Protein AF-A0AA88JAJ1-F1 (afdb_monomer_lite)

InterPro domains:
  IPR001223 Glycoside hydrolase family 18, catalytic domain [PF00704] (46-190)
  IPR001223 Glycoside hydrolase family 18, catalytic domain [PS51910] (1-205)
  IPR011583 Chitinase II/V-like, catalytic domain [SM00636] (1-190)
  IPR017853 Glycoside hydrolase superfamily [SSF51445] (1-191)
  IPR029070 Chitinase insertion domain superfamily [G3DSA:3.10.50.10] (93-161)
  IPR029070 Chitinase insertion domain superfamily [SSF54556] (94-161)
  IPR050314 Glycosyl hydrolase family 18 [PTHR11177] (58-202)

Radius of gyration: 19.27 Å; chains: 1; bounding box: 53×41×44 Å

Secondary structure (DSSP, 8-state):
-TTSHHHHHHHHHHHHHHHHHTT-S------S--S-HHHHHHHHHHHHHHHHHS---SS-S--SSSS-SHHHHHHHHHHTT--GGG-EEEEESEEEEEEBSSTT--STT--B-SS-TTS-SSPEEHHHHHHHHHHHT-EEEEETTTTEEEEEETTTEEEEE--HHHHHHHHHHHHHTT-SEEEEE-GGGSSTTHHHHHHHHHHH-

Foldseek 3Di:
DPPDPVVVVVVVVVVVVVCVVVVNPDDDDDDQDDDDPVVSVVVVVVCVVVVQQWQAWPAFQDDPVDCPHQVSVLVVCVVVPDDQLADAREFEQWKAKFFAPFLVQQDRRGGTDGHDPVDPPDIQQNQRVVVCCVVFVWDKDADPNRLWIKTDGPSTMIMTGHDLRSLLVSLLVSVVSNHNYYDYHPPVSDNVCRSVVSSVVSNVD

pLDDT: mean 87.18, std 13.58, range [46.5, 98.69]

Structure (mmCIF, N/CA/C/O backbone):
data_AF-A0AA88JAJ1-F1
#
_entry.id   AF-A0AA88JAJ1-F1
#
loop_
_atom_site.group_PDB
_atom_site.id
_atom_site.type_symbol
_atom_site.label_atom_id
_atom_site.label_alt_id
_atom_site.label_comp_id
_atom_site.label_asym_id
_atom_site.label_entity_id
_atom_site.label_seq_id
_atom_site.pdbx_PDB_ins_code
_atom_site.Cartn_x
_atom_site.Cartn_y
_atom_site.Cartn_z
_atom_site.occupancy
_atom_site.B_iso_or_equiv
_atom_site.auth_seq_id
_atom_site.auth_comp_id
_atom_site.auth_asym_id
_atom_site.auth_atom_id
_atom_site.pdbx_PDB_model_num
ATOM 1 N N . MET A 1 1 ? -16.984 -1.369 -22.909 1.00 68.44 1 MET A N 1
ATOM 2 C CA . MET A 1 1 ? -17.614 -2.326 -21.971 1.00 68.44 1 MET A CA 1
ATOM 3 C C . MET A 1 1 ? -18.646 -1.634 -21.080 1.00 68.44 1 MET A C 1
ATOM 5 O O . MET A 1 1 ? -19.808 -1.984 -21.169 1.00 68.44 1 MET A O 1
ATOM 9 N N . ALA A 1 2 ? -18.290 -0.629 -20.269 1.00 72.25 2 ALA A N 1
ATOM 10 C CA . ALA A 1 2 ? -19.247 -0.036 -19.319 1.00 72.25 2 ALA A CA 1
ATOM 11 C C . ALA A 1 2 ? -20.350 0.859 -19.941 1.00 72.25 2 ALA A C 1
ATOM 13 O O . ALA A 1 2 ? -21.419 1.007 -19.351 1.00 72.25 2 ALA A O 1
ATOM 14 N N . SER A 1 3 ? -20.132 1.447 -21.123 1.00 75.06 3 SER A N 1
ATOM 15 C CA . SER A 1 3 ? -21.034 2.442 -21.736 1.00 75.06 3 SER A CA 1
ATOM 16 C C . SER A 1 3 ? -22.315 1.875 -22.361 1.00 75.06 3 SER A C 1
ATOM 18 O O . SER A 1 3 ? -23.270 2.622 -22.548 1.00 75.06 3 SER A O 1
ATOM 20 N N . ASP A 1 4 ? -22.381 0.572 -22.643 1.00 71.62 4 ASP A N 1
ATOM 21 C CA . ASP A 1 4 ? -23.479 -0.043 -23.395 1.00 71.62 4 ASP A CA 1
ATOM 22 C C . ASP A 1 4 ? -24.152 -1.187 -22.593 1.00 71.62 4 ASP A C 1
ATOM 24 O O . ASP A 1 4 ? -23.454 -2.049 -22.051 1.00 71.62 4 ASP A O 1
ATOM 28 N N . PRO A 1 5 ? -25.497 -1.222 -22.471 1.00 68.25 5 PRO A N 1
ATOM 29 C CA . PRO A 1 5 ? -26.199 -2.248 -21.695 1.00 68.25 5 PRO A CA 1
ATOM 30 C C . PRO A 1 5 ? -25.932 -3.689 -22.144 1.00 68.25 5 PRO A C 1
ATOM 32 O O . PRO A 1 5 ? -25.867 -4.579 -21.292 1.00 68.25 5 PRO A O 1
ATOM 35 N N . ILE A 1 6 ? -25.766 -3.926 -23.451 1.00 86.44 6 ILE A N 1
ATOM 36 C CA . ILE A 1 6 ? -25.544 -5.271 -24.002 1.00 86.44 6 ILE A CA 1
ATOM 37 C C . ILE A 1 6 ? -24.170 -5.789 -23.562 1.00 86.44 6 ILE A C 1
ATOM 39 O O . ILE A 1 6 ? -24.054 -6.889 -23.019 1.00 86.44 6 ILE A O 1
ATOM 43 N N . SER A 1 7 ? -23.132 -4.971 -23.717 1.00 71.62 7 SER A N 1
ATOM 44 C CA . SER A 1 7 ? -21.767 -5.306 -23.307 1.00 71.62 7 SER A CA 1
ATOM 45 C C . SER A 1 7 ? -21.594 -5.387 -21.787 1.00 71.62 7 SER A C 1
ATOM 47 O O . SER A 1 7 ? -20.854 -6.254 -21.319 1.00 71.62 7 SER A O 1
ATOM 49 N N . ARG A 1 8 ? -22.327 -4.587 -20.995 1.00 80.06 8 ARG A N 1
ATOM 50 C CA . ARG A 1 8 ? -22.391 -4.768 -19.532 1.00 80.06 8 ARG A CA 1
ATOM 51 C C . ARG A 1 8 ? -22.989 -6.117 -19.150 1.00 80.06 8 ARG A C 1
ATOM 53 O O . ARG A 1 8 ? -22.414 -6.812 -18.316 1.00 80.06 8 ARG A O 1
ATOM 60 N N . LYS A 1 9 ? -24.113 -6.510 -19.765 1.00 69.00 9 LYS A N 1
ATOM 61 C CA . LYS A 1 9 ? -24.730 -7.821 -19.516 1.00 69.00 9 LYS A CA 1
ATOM 62 C C . LYS A 1 9 ? -23.764 -8.958 -19.854 1.00 69.00 9 LYS A C 1
ATOM 64 O O . LYS A 1 9 ? -23.578 -9.845 -19.029 1.00 69.00 9 LYS A O 1
ATOM 69 N N . ALA A 1 10 ? -23.102 -8.894 -21.009 1.00 83.75 10 ALA A N 1
ATOM 70 C CA . ALA A 1 10 ? -22.120 -9.900 -21.408 1.00 83.75 10 ALA A CA 1
ATOM 71 C C . ALA A 1 10 ? -20.949 -10.012 -20.411 1.00 83.75 10 ALA A C 1
ATOM 73 O O . ALA A 1 10 ? -20.545 -11.119 -20.052 1.00 83.75 10 ALA A O 1
ATOM 74 N N . PHE A 1 11 ? -20.424 -8.885 -19.918 1.00 77.62 11 PHE A N 1
ATOM 75 C CA . PHE A 1 11 ? -19.368 -8.871 -18.900 1.00 77.62 11 PHE A CA 1
ATOM 76 C C . PHE A 1 11 ? -19.833 -9.462 -17.557 1.00 77.62 11 PHE A C 1
ATOM 78 O O . PHE A 1 11 ? -19.129 -10.274 -16.956 1.00 77.62 11 PHE A O 1
ATOM 85 N N . ILE A 1 12 ? -21.035 -9.104 -17.096 1.00 73.44 12 ILE A N 1
ATOM 86 C CA . ILE A 1 12 ? -21.611 -9.638 -15.852 1.00 73.44 12 ILE A CA 1
ATOM 87 C C . ILE A 1 12 ? -21.812 -11.154 -15.965 1.00 73.44 12 ILE A C 1
ATOM 89 O O . ILE A 1 12 ? -21.346 -11.901 -15.107 1.00 73.44 12 ILE A O 1
ATOM 93 N N . ASP A 1 13 ? -22.448 -11.620 -17.041 1.00 81.94 13 ASP A N 1
ATOM 94 C CA . ASP A 1 13 ? -22.729 -13.044 -17.234 1.00 81.94 13 ASP A CA 1
ATOM 95 C C . ASP A 1 13 ? -21.426 -13.864 -17.335 1.00 81.94 13 ASP A C 1
ATOM 97 O O . ASP A 1 13 ? -21.293 -14.909 -16.692 1.00 81.94 13 ASP A O 1
ATOM 101 N N . SER A 1 14 ? -20.433 -13.376 -18.091 1.00 89.44 14 SER A N 1
ATOM 102 C CA . SER A 1 14 ? -19.142 -14.064 -18.260 1.00 89.44 14 SER A CA 1
ATOM 103 C C . SER A 1 14 ? -18.285 -14.075 -16.991 1.00 89.44 14 SER A C 1
ATOM 105 O O . SER A 1 14 ? -17.710 -15.112 -16.665 1.00 89.44 14 SER A O 1
ATOM 107 N N . SER A 1 15 ? -18.226 -12.973 -16.237 1.00 74.94 15 SER A N 1
ATOM 108 C CA . SER A 1 15 ? -17.462 -12.915 -14.981 1.00 74.94 15 SER A CA 1
ATOM 109 C C . SER A 1 15 ? -18.031 -13.854 -13.913 1.00 74.94 15 SER A C 1
ATOM 111 O O . SER A 1 15 ? -17.269 -14.565 -13.259 1.00 74.94 15 SER A O 1
ATOM 113 N N . ILE A 1 16 ? -19.361 -13.950 -13.788 1.00 79.75 16 ILE A N 1
ATOM 114 C CA . ILE A 1 16 ? -20.021 -14.920 -12.896 1.00 79.75 16 ILE A CA 1
ATOM 115 C C . ILE A 1 16 ? -19.713 -16.357 -13.329 1.00 79.75 16 ILE A C 1
ATOM 117 O O . ILE A 1 16 ? -19.433 -17.207 -12.480 1.00 79.75 16 ILE A O 1
ATOM 121 N N . ALA A 1 17 ? -19.769 -16.641 -14.634 1.00 89.81 17 ALA A N 1
ATOM 122 C CA . ALA A 1 17 ? -19.465 -17.968 -15.159 1.00 89.81 17 ALA A CA 1
ATOM 123 C C . ALA A 1 17 ? -18.021 -18.386 -14.839 1.00 89.81 17 ALA A C 1
ATOM 125 O O . ALA A 1 17 ? -17.816 -19.488 -14.333 1.00 89.81 17 ALA A O 1
ATOM 126 N N . ILE A 1 18 ? -17.049 -17.490 -15.047 1.00 93.56 18 ILE A N 1
ATOM 127 C CA . ILE A 1 18 ? -15.634 -17.718 -14.715 1.00 93.56 18 ILE A CA 1
ATOM 128 C C . ILE A 1 18 ? -15.446 -17.908 -13.205 1.00 93.56 18 ILE A C 1
ATOM 130 O O . ILE A 1 18 ? -14.788 -18.857 -12.781 1.00 93.56 18 ILE A O 1
ATOM 134 N N . ALA A 1 19 ? -16.044 -17.049 -12.372 1.00 84.38 19 ALA A N 1
ATOM 135 C CA . ALA A 1 19 ? -15.937 -17.191 -10.921 1.00 84.38 19 ALA A CA 1
ATOM 136 C C . ALA A 1 19 ? -16.422 -18.574 -10.463 1.00 84.38 19 ALA A C 1
ATOM 138 O O . ALA A 1 19 ? -15.732 -19.258 -9.712 1.00 84.38 19 ALA A O 1
ATOM 139 N N . ARG A 1 20 ? -17.565 -19.034 -10.987 1.00 85.56 20 ARG A N 1
ATOM 140 C CA . ARG A 1 20 ? -18.117 -20.359 -10.672 1.00 85.56 20 ARG A CA 1
ATOM 141 C C . ARG A 1 20 ? -17.267 -21.502 -11.222 1.00 85.56 20 ARG A C 1
ATOM 143 O O . ARG A 1 20 ? -17.057 -22.469 -10.502 1.00 85.56 20 ARG A O 1
ATOM 150 N N . SER A 1 21 ? -16.759 -21.405 -12.454 1.00 97.81 21 SER A N 1
ATOM 151 C CA . SER A 1 21 ? -15.961 -22.483 -13.0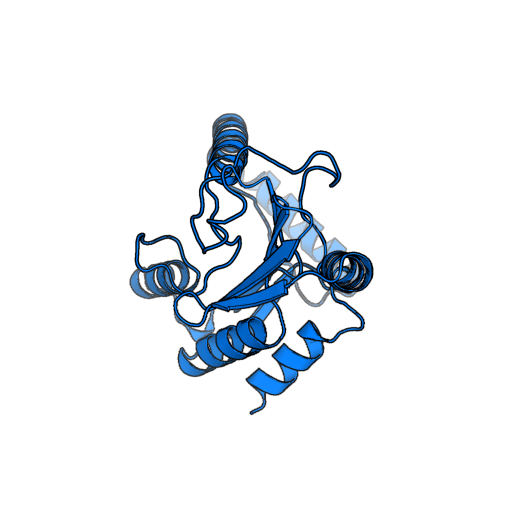60 1.00 97.81 21 SER A CA 1
ATOM 152 C C . SER A 1 21 ? -14.648 -22.737 -12.322 1.00 97.81 21 SER A C 1
ATOM 154 O O . SER A 1 21 ? -14.152 -23.860 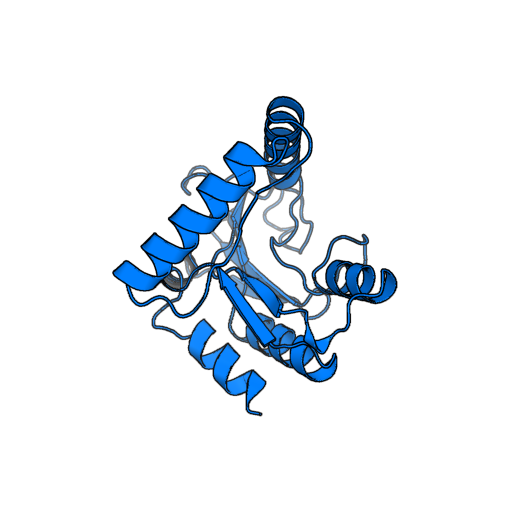-12.326 1.00 97.81 21 SER A O 1
ATOM 156 N N . TYR A 1 22 ? -14.098 -21.705 -11.679 1.00 96.81 22 TYR A N 1
ATOM 157 C CA . TYR A 1 22 ? -12.867 -21.788 -10.893 1.00 96.81 22 TYR A CA 1
ATOM 158 C C . TYR A 1 22 ? -13.102 -21.758 -9.372 1.00 96.81 22 TYR A C 1
ATOM 160 O O . TYR A 1 22 ? -12.144 -21.628 -8.614 1.00 96.81 22 TYR A O 1
ATOM 168 N N . ASN A 1 23 ? -14.350 -21.917 -8.911 1.00 95.62 23 ASN A N 1
ATOM 169 C CA . ASN A 1 23 ? -14.732 -21.929 -7.491 1.00 95.62 23 ASN A CA 1
ATOM 170 C C . ASN A 1 23 ? -14.307 -20.676 -6.694 1.00 95.62 23 ASN A C 1
ATOM 172 O O . ASN A 1 23 ? -14.024 -20.751 -5.496 1.00 95.62 23 ASN A O 1
ATOM 176 N N . PHE A 1 24 ? -14.278 -19.508 -7.333 1.00 89.88 24 PHE A N 1
ATOM 177 C CA . PHE A 1 24 ? -14.147 -18.238 -6.627 1.00 89.88 24 PHE A CA 1
ATOM 178 C C . PHE A 1 24 ? -15.461 -17.869 -5.930 1.00 89.88 24 PHE A C 1
ATOM 180 O O . PHE A 1 24 ? -16.548 -17.975 -6.498 1.00 89.88 24 PHE A O 1
ATOM 187 N N . HIS A 1 25 ? -15.354 -17.383 -4.692 1.00 89.94 25 HIS A N 1
ATOM 188 C CA . HIS A 1 25 ? -16.503 -16.982 -3.868 1.00 89.94 25 HIS A CA 1
ATOM 189 C C . HIS A 1 25 ? -16.994 -15.554 -4.143 1.00 89.94 25 HIS A C 1
ATOM 191 O O . HIS A 1 25 ? -18.034 -15.148 -3.630 1.00 89.94 25 HIS A O 1
ATOM 197 N N . GLY A 1 26 ? -16.243 -14.779 -4.921 1.00 82.88 26 GLY A N 1
ATOM 198 C CA . GLY A 1 26 ? -16.542 -13.388 -5.218 1.00 82.88 26 GLY A CA 1
ATOM 199 C C . GLY A 1 26 ? -15.747 -12.895 -6.417 1.00 82.88 26 GLY A C 1
ATOM 200 O O . GLY A 1 26 ? -14.873 -13.593 -6.931 1.00 82.88 26 GLY A O 1
ATOM 201 N N . LEU A 1 27 ? -16.081 -11.687 -6.849 1.00 74.50 27 LEU A N 1
ATOM 202 C CA . LEU A 1 27 ? -15.405 -10.954 -7.908 1.00 74.50 27 LEU A CA 1
ATOM 203 C C . LEU A 1 27 ? -14.918 -9.637 -7.313 1.00 74.50 27 LEU A C 1
ATOM 205 O O . LEU A 1 27 ? -15.662 -8.986 -6.578 1.00 74.50 27 LEU A O 1
ATOM 209 N N . ASP A 1 28 ? -13.690 -9.267 -7.643 1.00 85.38 28 ASP A N 1
ATOM 210 C CA . ASP A 1 28 ? -13.109 -7.964 -7.341 1.00 85.38 28 ASP A CA 1
ATOM 211 C C . ASP A 1 28 ? -12.857 -7.244 -8.668 1.00 85.38 28 ASP A C 1
ATOM 213 O O . ASP A 1 28 ? -12.413 -7.870 -9.634 1.00 85.38 28 ASP A O 1
ATOM 217 N N . LEU A 1 29 ? -13.220 -5.965 -8.748 1.00 77.12 29 LEU A N 1
ATOM 218 C CA . LEU A 1 29 ? -13.081 -5.170 -9.966 1.00 77.12 29 LEU A CA 1
ATOM 219 C C . LEU A 1 29 ? -12.025 -4.096 -9.738 1.00 77.12 29 LEU A C 1
ATOM 221 O O . LEU A 1 29 ? -12.315 -3.060 -9.143 1.00 77.12 29 LEU A O 1
ATOM 225 N N . ASP A 1 30 ? -10.840 -4.338 -10.281 1.00 81.88 30 ASP A N 1
ATOM 226 C CA . ASP A 1 30 ? -9.728 -3.398 -10.257 1.00 81.88 30 ASP A CA 1
ATOM 227 C C . ASP A 1 30 ? -9.631 -2.657 -11.601 1.00 81.88 30 ASP A C 1
ATOM 229 O O . ASP A 1 30 ? -9.153 -3.192 -12.604 1.00 81.88 30 ASP A O 1
ATOM 233 N N . TRP A 1 31 ? -10.192 -1.447 -11.657 1.00 75.56 31 TRP A N 1
ATOM 234 C CA . TRP A 1 31 ? -10.113 -0.561 -12.820 1.00 75.56 31 TRP A CA 1
ATOM 235 C C . TRP A 1 31 ? -9.244 0.645 -12.458 1.00 75.56 31 TRP A C 1
ATOM 237 O O . TRP A 1 31 ? -9.710 1.553 -11.771 1.00 75.56 31 TRP A O 1
ATOM 247 N N . GLU A 1 32 ? -8.013 0.673 -12.979 1.00 76.12 32 GLU A N 1
ATOM 248 C CA . GLU A 1 32 ? -6.992 1.696 -12.699 1.00 76.12 32 GLU A CA 1
ATOM 249 C C . GLU A 1 32 ? -6.718 2.619 -13.913 1.00 76.12 32 GLU A C 1
ATOM 251 O O . GLU A 1 32 ? -5.932 2.301 -14.798 1.00 76.12 32 GLU A O 1
ATOM 256 N N . PHE A 1 33 ? -7.340 3.787 -14.064 1.00 68.44 33 PHE A N 1
ATOM 257 C CA . PHE A 1 33 ? -8.592 4.232 -13.458 1.00 68.44 33 PHE A CA 1
ATOM 258 C C . PHE A 1 33 ? -9.607 4.591 -14.586 1.00 68.44 33 PHE A C 1
ATOM 260 O O . PHE A 1 33 ? -9.268 4.568 -15.774 1.00 68.44 33 PHE A O 1
ATOM 267 N N . PRO A 1 34 ? -10.884 4.888 -14.291 1.00 60.94 34 PRO A N 1
ATOM 268 C CA . PRO A 1 34 ? -11.864 5.353 -15.289 1.00 60.94 34 PRO A CA 1
ATOM 269 C C . PRO A 1 34 ? -11.795 6.872 -15.564 1.00 60.94 34 PRO A C 1
ATOM 271 O O . PRO A 1 34 ? -12.005 7.640 -14.629 1.00 60.94 34 PRO A O 1
ATOM 274 N N . SER A 1 35 ? -11.591 7.335 -16.815 1.00 66.81 35 SER A N 1
ATOM 275 C CA . SER A 1 35 ? -12.030 8.688 -17.274 1.00 66.81 35 SER A CA 1
ATOM 276 C C . SER A 1 35 ? -11.924 8.920 -18.797 1.00 66.81 35 SER A C 1
ATOM 278 O O . SER A 1 35 ? -12.873 9.397 -19.407 1.00 66.81 35 SER A O 1
ATOM 280 N N . SER A 1 36 ? -10.830 8.516 -19.437 1.00 71.38 36 SER A N 1
ATOM 281 C CA . SER A 1 36 ? -10.667 8.213 -20.872 1.00 71.38 36 SER A CA 1
ATOM 282 C C . SER A 1 36 ? -9.337 7.454 -20.997 1.00 71.38 36 SER A C 1
ATOM 284 O O . SER A 1 36 ? -8.447 7.670 -20.176 1.00 71.38 36 SER A O 1
ATOM 286 N N . THR A 1 37 ? -9.158 6.539 -21.958 1.00 64.38 37 THR A N 1
ATOM 287 C CA . THR A 1 37 ? -7.914 5.733 -22.043 1.00 64.38 37 THR A CA 1
ATOM 288 C C . THR A 1 37 ? -6.657 6.585 -22.239 1.00 64.38 37 THR A C 1
ATOM 290 O O . THR A 1 37 ? -5.581 6.199 -21.791 1.00 64.38 37 THR A O 1
ATOM 293 N N . THR A 1 38 ? -6.790 7.749 -22.877 1.00 66.94 38 THR A N 1
ATOM 294 C CA . THR A 1 38 ? -5.678 8.667 -23.155 1.00 66.94 38 THR A CA 1
ATOM 295 C C . THR A 1 38 ? -5.341 9.537 -21.948 1.00 66.94 38 THR A C 1
ATOM 297 O O . THR A 1 38 ? -4.171 9.642 -21.588 1.00 66.94 38 THR A O 1
ATOM 300 N N . ASP A 1 39 ? -6.343 10.106 -21.276 1.00 61.44 39 ASP A N 1
ATOM 301 C CA . ASP A 1 39 ? -6.104 10.933 -20.086 1.00 61.44 39 ASP A CA 1
ATOM 302 C C . ASP A 1 39 ? -5.597 10.088 -18.915 1.00 61.44 39 ASP A C 1
ATOM 304 O O . ASP A 1 39 ? -4.770 10.549 -18.135 1.00 61.44 39 ASP A O 1
ATOM 308 N N . MET A 1 40 ? -6.017 8.822 -18.835 1.00 62.88 40 MET A N 1
ATOM 309 C CA . MET A 1 40 ? -5.529 7.862 -17.843 1.00 62.88 40 MET A CA 1
ATOM 310 C C . MET A 1 40 ? -4.080 7.449 -18.061 1.00 62.88 40 MET A C 1
ATOM 312 O O . MET A 1 40 ? -3.313 7.413 -17.101 1.00 62.88 40 MET A O 1
ATOM 316 N N . ALA A 1 41 ? -3.680 7.177 -19.305 1.00 59.75 41 ALA A N 1
ATOM 317 C CA . ALA A 1 41 ? -2.285 6.878 -19.611 1.00 59.75 41 ALA A CA 1
ATOM 318 C C . ALA A 1 41 ? -1.391 8.090 -19.306 1.00 59.75 41 ALA A C 1
ATOM 320 O O . ALA A 1 41 ? -0.387 7.954 -18.612 1.00 59.75 41 ALA A O 1
ATOM 321 N N . ASN A 1 42 ? -1.796 9.292 -19.734 1.00 54.94 42 ASN A N 1
ATOM 322 C CA . ASN A 1 42 ? -1.038 10.522 -19.494 1.00 54.94 42 ASN A CA 1
ATOM 323 C C . ASN A 1 42 ? -0.966 10.892 -18.004 1.00 54.94 42 ASN A C 1
ATOM 325 O O . ASN A 1 42 ? 0.087 11.315 -17.533 1.00 54.94 42 ASN A O 1
ATOM 329 N N . LEU A 1 43 ? -2.047 10.689 -17.243 1.00 52.09 43 LEU A N 1
ATOM 330 C CA . LEU A 1 43 ? -2.052 10.888 -15.794 1.00 52.09 43 LEU A CA 1
ATOM 331 C C . LEU A 1 43 ? -1.192 9.839 -15.072 1.00 52.09 43 LEU A C 1
ATOM 333 O O . LEU A 1 43 ? -0.481 10.180 -14.132 1.00 52.09 43 LEU A O 1
ATOM 337 N N . GLY A 1 44 ? -1.204 8.583 -15.528 1.00 51.50 44 GLY A N 1
ATOM 338 C CA . GLY A 1 44 ? -0.337 7.520 -15.014 1.00 51.50 44 GLY A CA 1
ATOM 339 C C . GLY A 1 44 ? 1.150 7.776 -15.286 1.00 51.50 44 GLY A C 1
ATOM 340 O O . GLY A 1 44 ? 1.977 7.584 -14.392 1.00 51.50 44 GLY A O 1
ATOM 341 N N . HIS A 1 45 ? 1.496 8.275 -16.477 1.00 49.41 45 HIS A N 1
ATOM 342 C CA . HIS A 1 45 ? 2.852 8.725 -16.804 1.00 49.41 45 HIS A CA 1
ATOM 343 C C . HIS A 1 45 ? 3.265 9.908 -15.927 1.00 49.41 45 HIS A C 1
ATOM 345 O O . HIS A 1 45 ? 4.290 9.826 -15.254 1.00 49.41 45 HIS A O 1
ATOM 351 N N . LEU A 1 46 ? 2.412 10.932 -15.822 1.00 46.50 46 LEU A N 1
ATOM 352 C CA . LEU A 1 46 ? 2.643 12.082 -14.953 1.00 46.50 46 LEU A CA 1
ATOM 353 C C . LEU A 1 46 ? 2.849 11.653 -13.498 1.00 46.50 46 LEU A C 1
ATOM 355 O O . LEU A 1 46 ? 3.808 12.082 -12.877 1.00 46.50 46 LEU A O 1
ATOM 359 N N . PHE A 1 47 ? 2.006 10.788 -12.933 1.00 51.03 47 PHE A N 1
ATOM 360 C CA . PHE A 1 47 ? 2.164 10.330 -11.551 1.00 51.03 47 PHE A CA 1
ATOM 361 C C . PHE A 1 47 ? 3.390 9.449 -11.345 1.00 51.03 47 PHE A C 1
ATOM 363 O O . PHE A 1 47 ? 4.000 9.527 -10.284 1.00 51.03 47 PHE A O 1
ATOM 370 N N . THR A 1 48 ? 3.788 8.652 -12.335 1.00 50.66 48 THR A N 1
ATOM 371 C CA . THR A 1 48 ? 5.023 7.861 -12.265 1.00 50.66 48 THR A CA 1
ATOM 372 C C . THR A 1 48 ? 6.253 8.768 -12.280 1.00 50.66 48 THR A C 1
ATOM 374 O O . THR A 1 48 ? 7.138 8.619 -11.440 1.00 50.66 48 THR A O 1
ATOM 377 N N . GLU A 1 49 ? 6.287 9.747 -13.184 1.00 50.75 49 GLU A N 1
ATOM 378 C CA . GLU A 1 49 ? 7.368 10.733 -13.307 1.00 50.75 49 GLU A CA 1
ATOM 379 C C . GLU A 1 49 ? 7.424 11.660 -12.086 1.00 50.75 49 GLU A C 1
ATOM 381 O O . GLU A 1 49 ? 8.491 11.907 -11.524 1.00 50.75 49 GLU A O 1
ATOM 386 N N . TRP A 1 50 ? 6.265 12.103 -11.601 1.00 47.41 50 TRP A N 1
ATOM 387 C CA . TRP A 1 50 ? 6.143 12.975 -10.438 1.00 47.41 50 TRP A CA 1
ATOM 388 C C . TRP A 1 50 ? 6.457 12.230 -9.133 1.00 47.41 50 TRP A C 1
ATOM 390 O O . TRP A 1 50 ? 7.138 12.775 -8.268 1.00 47.41 50 TRP A O 1
ATOM 400 N N . ARG A 1 51 ? 6.070 10.951 -9.003 1.00 55.22 51 ARG A N 1
ATOM 401 C CA . ARG A 1 51 ? 6.498 10.081 -7.892 1.00 55.22 51 ARG A CA 1
ATOM 402 C C . ARG A 1 51 ? 7.995 9.783 -7.947 1.00 55.22 51 ARG A C 1
ATOM 404 O O . ARG A 1 51 ? 8.620 9.716 -6.896 1.00 55.22 51 ARG A O 1
ATOM 411 N N . ALA A 1 52 ? 8.582 9.614 -9.130 1.00 50.97 52 ALA A N 1
ATOM 412 C CA . ALA A 1 52 ? 10.031 9.471 -9.264 1.00 50.97 52 ALA A CA 1
ATOM 413 C C . ALA A 1 52 ? 10.773 10.759 -8.860 1.00 50.97 52 ALA A C 1
ATOM 415 O O . ALA A 1 52 ? 11.875 10.679 -8.318 1.00 50.97 52 ALA A O 1
ATOM 416 N N . ALA A 1 53 ? 10.155 11.925 -9.077 1.00 53.38 53 ALA A N 1
ATOM 417 C CA . ALA A 1 53 ? 10.693 13.230 -8.698 1.00 53.38 53 ALA A CA 1
ATOM 418 C C . ALA A 1 53 ? 10.513 13.577 -7.205 1.00 53.38 53 ALA A C 1
ATOM 420 O O . ALA A 1 53 ? 11.293 14.364 -6.672 1.00 53.38 53 ALA A O 1
ATOM 421 N N . ILE A 1 54 ? 9.514 13.007 -6.519 1.00 57.66 54 ILE A N 1
ATOM 422 C CA . ILE A 1 54 ? 9.252 13.260 -5.093 1.00 57.66 54 ILE A CA 1
ATOM 423 C C . ILE A 1 54 ? 9.779 12.101 -4.239 1.00 57.66 54 ILE A C 1
ATOM 425 O O . ILE A 1 54 ? 9.298 10.970 -4.326 1.00 57.66 54 ILE A O 1
ATOM 429 N N . VAL A 1 55 ? 10.709 12.405 -3.329 1.00 62.97 55 VAL A N 1
ATOM 430 C CA . VAL A 1 55 ? 11.213 11.469 -2.307 1.00 62.97 55 VAL A CA 1
ATOM 431 C C . VAL A 1 55 ? 10.217 11.367 -1.161 1.00 62.97 55 VAL A C 1
ATOM 433 O O . VAL A 1 55 ? 10.414 11.849 -0.047 1.00 62.97 55 VAL A O 1
ATOM 436 N N . GLU A 1 56 ? 9.093 10.747 -1.470 1.00 69.19 56 GLU A N 1
ATOM 437 C CA . GLU A 1 56 ? 8.049 10.437 -0.516 1.00 69.19 56 GLU A CA 1
ATOM 438 C C . GLU A 1 56 ? 7.952 8.924 -0.355 1.00 69.19 56 GLU A C 1
ATOM 440 O O . GLU A 1 56 ? 7.948 8.193 -1.351 1.00 69.19 56 GLU A O 1
ATOM 445 N N . PRO A 1 57 ? 7.818 8.434 0.885 1.00 74.69 57 PRO A N 1
ATOM 446 C CA . PRO A 1 57 ? 7.501 7.041 1.130 1.00 74.69 57 PRO A CA 1
ATOM 447 C C . PRO A 1 57 ? 6.264 6.628 0.327 1.00 74.69 57 PRO A C 1
ATOM 449 O O . PRO A 1 57 ? 5.338 7.424 0.168 1.00 74.69 57 PRO A O 1
ATOM 452 N N . PRO A 1 58 ? 6.217 5.397 -0.195 1.00 82.31 58 PRO A N 1
ATOM 453 C CA . PRO A 1 58 ? 5.151 5.007 -1.110 1.00 82.31 58 PRO A CA 1
ATOM 454 C C . PRO A 1 58 ? 3.788 4.822 -0.435 1.00 82.31 58 PRO A C 1
ATOM 456 O O . PRO A 1 58 ? 2.774 4.771 -1.125 1.00 82.31 58 PRO A O 1
ATOM 459 N N . SER A 1 59 ? 3.746 4.702 0.895 1.00 92.19 59 SER A N 1
ATOM 460 C CA . SER A 1 59 ? 2.533 4.343 1.638 1.00 92.19 59 SER A CA 1
ATOM 461 C C . SER A 1 59 ? 2.386 5.028 3.012 1.00 92.19 59 SER A C 1
ATOM 463 O O . SER A 1 59 ? 1.951 4.366 3.950 1.00 92.19 59 SER A O 1
ATOM 465 N N . PRO A 1 60 ? 2.723 6.315 3.226 1.00 93.69 60 PRO A N 1
ATOM 466 C CA . PRO A 1 60 ? 2.663 6.922 4.557 1.00 93.69 60 PRO A CA 1
ATOM 467 C C . PRO A 1 60 ? 1.243 6.861 5.139 1.00 93.69 60 PRO A C 1
ATOM 469 O O . PRO A 1 60 ? 0.264 7.140 4.442 1.00 93.69 60 PRO A O 1
ATOM 472 N N . LEU A 1 61 ? 1.108 6.529 6.427 1.00 96.56 61 LEU A N 1
ATOM 473 C CA . LEU A 1 61 ? -0.191 6.615 7.106 1.00 96.56 61 LEU A CA 1
ATOM 474 C C . LEU A 1 61 ? -0.604 8.078 7.285 1.00 96.56 61 LEU A C 1
ATOM 476 O O . LEU A 1 61 ? -1.742 8.443 6.996 1.00 96.56 61 LEU A O 1
ATOM 480 N N . TYR A 1 62 ? 0.343 8.915 7.702 1.00 95.56 62 TYR A N 1
ATOM 481 C CA . TYR A 1 62 ? 0.153 10.348 7.903 1.00 95.56 62 TYR A CA 1
ATOM 482 C C . TYR A 1 62 ? 1.150 11.135 7.066 1.00 95.56 62 TYR A C 1
ATOM 484 O O . TYR A 1 62 ? 2.262 10.674 6.830 1.00 95.56 62 TYR A O 1
ATOM 492 N N . ASN A 1 63 ? 0.773 12.341 6.658 1.00 90.44 63 ASN A N 1
ATOM 493 C CA . ASN A 1 63 ? 1.676 13.275 6.006 1.00 90.44 63 ASN A CA 1
ATOM 494 C C . ASN A 1 63 ? 1.456 14.674 6.613 1.00 90.44 63 ASN A C 1
ATOM 496 O O . ASN A 1 63 ? 0.381 15.239 6.438 1.00 90.44 63 ASN A O 1
ATOM 500 N N . PRO A 1 64 ? 2.414 15.230 7.380 1.00 85.62 64 PRO A N 1
ATOM 501 C CA . PRO A 1 64 ? 2.239 16.536 8.013 1.00 85.62 64 PRO A CA 1
ATOM 502 C C . PRO A 1 64 ? 2.369 17.704 7.026 1.00 85.62 64 PRO A C 1
ATOM 504 O O . PRO A 1 64 ? 1.956 18.814 7.352 1.00 85.62 64 PRO A O 1
ATOM 507 N N . THR A 1 65 ? 2.949 17.482 5.842 1.00 83.62 65 THR A N 1
ATOM 508 C CA . THR A 1 65 ? 3.226 18.538 4.856 1.00 83.62 65 THR A CA 1
ATOM 509 C C . THR A 1 65 ? 2.208 18.578 3.717 1.00 83.62 65 THR A C 1
ATOM 511 O O . THR A 1 65 ? 2.141 19.573 2.998 1.00 83.62 65 THR A O 1
ATOM 514 N N . SER A 1 66 ? 1.382 17.539 3.549 1.00 83.31 66 SER A N 1
ATOM 515 C CA . SER A 1 66 ? 0.345 17.488 2.513 1.00 83.31 66 SER A CA 1
ATOM 516 C C . SER A 1 66 ? -0.854 16.629 2.924 1.00 83.31 66 SER A C 1
ATOM 518 O O . SER A 1 66 ? -0.821 15.910 3.916 1.00 83.31 66 SER A O 1
ATOM 520 N N . LYS A 1 67 ? -1.925 16.650 2.121 1.00 83.31 67 LYS A N 1
ATOM 521 C CA . LYS A 1 67 ? -3.085 15.758 2.295 1.00 83.31 67 LYS A CA 1
ATOM 522 C C . LYS A 1 67 ? -2.924 14.408 1.587 1.00 83.31 67 LYS A C 1
ATOM 524 O O . LYS A 1 67 ? -3.927 13.740 1.355 1.00 83.31 67 LYS A O 1
ATOM 529 N N . ILE A 1 68 ? -1.715 13.998 1.211 1.00 86.94 68 ILE A N 1
ATOM 530 C CA . ILE A 1 68 ? -1.466 12.721 0.527 1.00 86.94 68 ILE A CA 1
ATOM 531 C C . ILE A 1 68 ? -0.965 11.700 1.556 1.00 86.94 68 ILE A C 1
ATOM 533 O O . ILE A 1 68 ? 0.228 11.645 1.861 1.00 86.94 68 ILE A O 1
ATOM 537 N N . SER A 1 69 ? -1.884 10.910 2.118 1.00 94.19 69 SER A N 1
ATOM 538 C CA . SER A 1 69 ? -1.583 9.808 3.037 1.00 94.19 69 SER A CA 1
ATOM 539 C C . SER A 1 69 ? -2.719 8.777 3.085 1.00 94.19 69 SER A C 1
ATOM 541 O O . SER A 1 69 ? -3.812 9.003 2.562 1.00 94.19 69 SER A O 1
ATOM 543 N N . GLY A 1 70 ? -2.472 7.637 3.737 1.00 95.25 70 GLY A N 1
ATOM 544 C CA . GLY A 1 70 ? -3.505 6.630 3.989 1.00 95.25 70 GLY A CA 1
ATOM 545 C C . GLY A 1 70 ? -4.670 7.176 4.824 1.00 95.25 70 GLY A C 1
ATOM 546 O O . GLY A 1 70 ? -5.827 6.976 4.462 1.00 95.25 70 GLY A O 1
ATOM 547 N N . ASP A 1 71 ? -4.378 7.912 5.903 1.00 97.31 71 ASP A N 1
ATOM 548 C CA . ASP A 1 71 ? -5.405 8.522 6.758 1.00 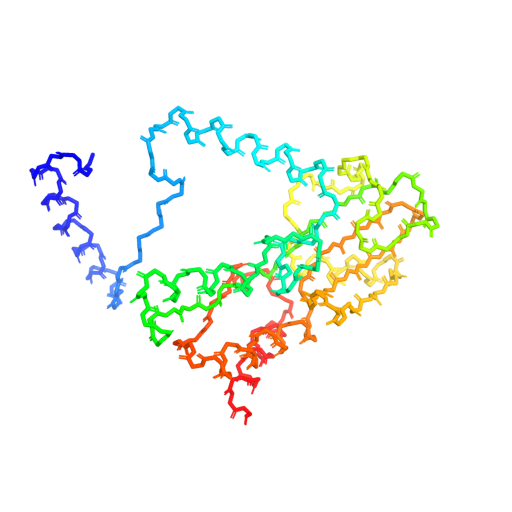97.31 71 ASP A CA 1
ATOM 549 C C . ASP A 1 71 ? -6.261 9.537 5.996 1.00 97.31 71 ASP A C 1
ATOM 551 O O . ASP A 1 71 ? -7.486 9.432 6.019 1.00 97.31 71 ASP A O 1
ATOM 555 N N . SER A 1 72 ? -5.648 10.474 5.269 1.00 96.38 72 SER A N 1
ATOM 556 C CA . SER A 1 72 ? -6.407 11.493 4.541 1.00 96.38 72 SER A CA 1
ATOM 557 C C . SER A 1 72 ? -7.308 10.883 3.463 1.00 96.38 72 SER A C 1
ATOM 559 O O . SER A 1 72 ? -8.451 11.315 3.319 1.00 96.38 72 SER A O 1
ATOM 561 N N . GLY A 1 73 ? -6.838 9.847 2.756 1.00 94.31 73 GLY A N 1
ATOM 562 C CA . GLY A 1 73 ? -7.633 9.111 1.772 1.00 94.31 73 GLY A CA 1
ATOM 563 C C . GLY A 1 73 ? -8.826 8.385 2.399 1.00 94.31 73 GLY A C 1
ATOM 564 O O . GLY A 1 73 ? -9.952 8.509 1.915 1.00 94.31 73 GLY A O 1
ATOM 565 N N . ILE A 1 74 ? -8.612 7.677 3.512 1.00 97.50 74 ILE A N 1
ATOM 566 C CA . ILE A 1 74 ? -9.682 6.983 4.248 1.00 97.50 74 ILE A CA 1
ATOM 567 C C . ILE A 1 74 ? -10.709 7.985 4.781 1.00 97.50 74 ILE A C 1
ATOM 569 O O . ILE A 1 74 ? -11.915 7.794 4.614 1.00 97.50 74 ILE A O 1
ATOM 573 N N . MET A 1 75 ? -10.246 9.078 5.388 1.00 97.00 75 MET A N 1
ATOM 574 C CA . MET A 1 75 ? -11.127 10.106 5.934 1.00 97.00 75 MET A CA 1
ATOM 575 C C . MET A 1 75 ? -11.919 10.825 4.838 1.00 97.00 75 MET A C 1
ATOM 577 O O . MET A 1 75 ? -13.083 11.145 5.066 1.00 97.00 75 MET A O 1
ATOM 581 N N . ALA A 1 76 ? -11.345 11.030 3.648 1.00 93.94 76 ALA A N 1
ATOM 582 C CA . ALA A 1 76 ? -12.062 11.601 2.510 1.00 93.94 76 ALA A CA 1
ATOM 583 C C . ALA A 1 76 ? -13.233 10.710 2.060 1.00 93.94 76 ALA A C 1
ATOM 585 O O . ALA A 1 76 ? -14.338 11.211 1.855 1.00 93.94 76 ALA A O 1
ATOM 586 N N . TRP A 1 77 ? -13.036 9.388 1.983 1.00 91.19 77 TRP A N 1
ATOM 587 C CA . TRP A 1 77 ? -14.119 8.445 1.675 1.00 91.19 77 TRP A CA 1
ATOM 588 C C . TRP A 1 77 ? -15.229 8.460 2.727 1.00 91.19 77 TRP A C 1
ATOM 590 O O . TRP A 1 77 ? -16.411 8.475 2.380 1.00 91.19 77 TRP A O 1
ATOM 600 N N . ILE A 1 78 ? -14.859 8.508 4.008 1.00 97.06 78 ILE A N 1
ATOM 601 C CA . ILE A 1 78 ? -15.828 8.595 5.108 1.00 97.06 78 ILE A CA 1
ATOM 602 C C . ILE A 1 78 ? -16.613 9.912 5.040 1.00 97.06 78 ILE A C 1
ATOM 604 O O . ILE A 1 78 ? -17.835 9.907 5.170 1.00 97.06 78 ILE A O 1
ATOM 608 N N . GLN A 1 79 ? -15.939 11.036 4.781 1.00 95.44 79 GLN A N 1
ATOM 609 C CA . GLN A 1 79 ? -16.579 12.348 4.620 1.00 95.44 79 GLN A CA 1
ATOM 610 C C . GLN A 1 79 ? -17.523 12.400 3.412 1.00 95.44 79 GLN A C 1
ATOM 612 O O . GLN A 1 79 ? -18.534 13.096 3.462 1.00 95.44 79 GLN A O 1
ATOM 617 N N . ALA A 1 80 ? -17.238 11.632 2.358 1.00 90.19 80 ALA A N 1
ATOM 618 C CA . ALA A 1 80 ? -18.125 11.462 1.209 1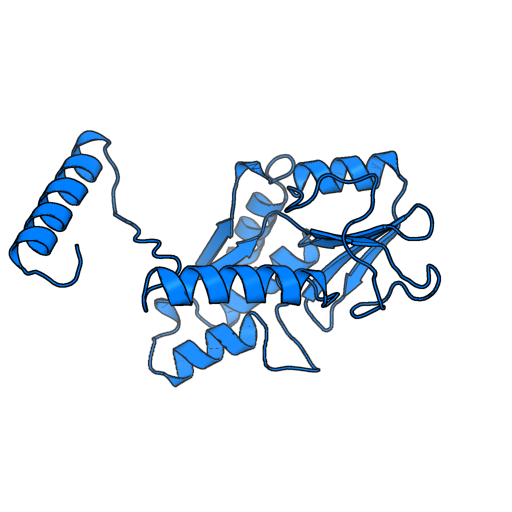.00 90.19 80 ALA A CA 1
ATOM 619 C C . ALA A 1 80 ? -19.331 10.535 1.486 1.00 90.19 80 ALA A C 1
ATOM 621 O O . ALA A 1 80 ? -20.174 10.351 0.609 1.00 90.19 80 ALA A O 1
ATOM 622 N N . GLY A 1 81 ? -19.434 9.957 2.689 1.00 93.19 81 GLY A N 1
ATOM 623 C CA . GLY A 1 81 ? -20.564 9.134 3.126 1.00 93.19 81 GLY A CA 1
ATOM 624 C C . GLY A 1 81 ? -20.338 7.620 3.056 1.00 93.19 81 GLY A C 1
ATOM 625 O O . GLY A 1 81 ? -21.275 6.862 3.317 1.00 93.19 81 GLY A O 1
ATOM 626 N N . LEU A 1 82 ? -19.128 7.144 2.730 1.00 88.88 82 LEU A N 1
ATOM 627 C CA . LEU A 1 82 ? -18.821 5.714 2.788 1.00 88.88 82 LEU A CA 1
ATOM 628 C C . LEU A 1 82 ? -18.666 5.269 4.247 1.00 88.88 82 LEU A C 1
ATOM 630 O O . LEU A 1 82 ? -17.810 5.761 4.978 1.00 88.88 82 LEU A O 1
ATOM 634 N N . ALA A 1 83 ? -19.481 4.305 4.671 1.00 96.94 83 ALA A N 1
ATOM 635 C CA . ALA A 1 83 ? -19.372 3.736 6.008 1.00 96.94 83 ALA A CA 1
ATOM 636 C C . ALA A 1 83 ? -17.997 3.071 6.215 1.00 96.94 83 ALA A C 1
ATOM 638 O O . ALA A 1 83 ? -17.516 2.332 5.353 1.00 96.94 83 ALA A O 1
ATOM 639 N N . ALA A 1 84 ? -17.373 3.327 7.368 1.00 97.25 84 ALA A N 1
ATOM 640 C CA . ALA A 1 84 ? -16.036 2.831 7.701 1.00 97.25 84 ALA A CA 1
ATOM 641 C C . ALA A 1 84 ? -15.925 1.295 7.593 1.00 97.25 84 ALA A C 1
ATOM 643 O O . ALA A 1 84 ? -14.952 0.774 7.051 1.00 97.25 84 ALA A O 1
ATOM 644 N N . ASP A 1 85 ? -16.968 0.567 7.996 1.00 98.06 85 ASP A N 1
ATOM 645 C CA . ASP A 1 85 ? -17.063 -0.900 7.957 1.00 98.06 85 ASP A CA 1
ATOM 646 C C . ASP A 1 85 ? -17.176 -1.495 6.536 1.00 98.06 85 ASP A C 1
ATOM 648 O O . ASP A 1 85 ? -17.278 -2.718 6.372 1.00 98.06 85 ASP A O 1
ATOM 652 N N . LYS A 1 86 ? -17.138 -0.644 5.504 1.00 95.31 86 LYS A N 1
ATOM 653 C CA . LYS A 1 86 ? -17.022 -1.015 4.087 1.00 95.31 86 LYS A CA 1
ATOM 654 C C . LYS A 1 86 ? -15.645 -0.719 3.487 1.00 95.31 86 LYS A C 1
ATOM 656 O O . LYS A 1 86 ? -15.434 -1.006 2.314 1.00 95.31 86 LYS A O 1
ATOM 661 N N . ILE A 1 87 ? -14.712 -0.170 4.263 1.00 96.75 87 ILE A N 1
ATOM 662 C CA . ILE A 1 87 ? -13.371 0.205 3.799 1.00 96.75 87 ILE A CA 1
ATOM 663 C C . ILE A 1 87 ? -12.355 -0.845 4.255 1.00 96.75 87 ILE A C 1
ATOM 665 O O . ILE A 1 87 ? -12.294 -1.187 5.436 1.00 96.75 87 ILE A O 1
ATOM 669 N N . LEU A 1 88 ? -11.525 -1.332 3.332 1.00 97.25 88 LEU A N 1
ATOM 670 C CA . LEU A 1 88 ? -10.330 -2.123 3.636 1.00 97.25 88 LEU A CA 1
ATOM 671 C C . LEU A 1 88 ? -9.094 -1.235 3.467 1.00 97.25 88 LEU A C 1
ATOM 673 O O . LEU A 1 88 ? -8.910 -0.635 2.411 1.00 97.25 88 LEU A O 1
ATOM 677 N N . PHE A 1 89 ? -8.231 -1.157 4.480 1.00 98.00 89 PHE A N 1
ATOM 678 C CA . PHE A 1 89 ? -6.989 -0.393 4.362 1.00 98.00 89 PHE A CA 1
ATOM 679 C C . PHE A 1 89 ? -5.913 -1.201 3.619 1.00 98.00 89 PHE A C 1
ATOM 681 O O . PHE A 1 89 ? -5.439 -2.221 4.119 1.00 98.00 89 PHE A O 1
ATOM 688 N N . GLY A 1 90 ? -5.536 -0.752 2.423 1.00 96.69 90 GLY A N 1
ATOM 689 C CA . GLY A 1 90 ? -4.470 -1.359 1.627 1.00 96.69 90 GLY A CA 1
ATOM 690 C C . GLY A 1 90 ? -3.076 -0.873 2.018 1.00 96.69 90 GLY A C 1
ATOM 691 O O . GLY A 1 90 ? -2.870 0.321 2.232 1.00 96.69 90 GLY A O 1
ATOM 692 N N . PHE A 1 91 ? -2.104 -1.784 2.055 1.00 95.50 91 PHE A N 1
ATOM 693 C CA . PHE A 1 91 ? -0.685 -1.432 2.165 1.00 95.50 91 PHE A CA 1
ATOM 694 C C . PHE A 1 91 ? 0.215 -2.335 1.302 1.00 95.50 91 PHE A C 1
ATOM 696 O O . PHE A 1 91 ? -0.113 -3.502 1.055 1.00 95.50 91 PHE A O 1
ATOM 703 N N . PRO A 1 92 ? 1.358 -1.812 0.822 1.00 96.44 92 PRO A N 1
ATOM 704 C CA . PRO A 1 92 ? 2.262 -2.552 -0.043 1.00 96.44 92 PRO A CA 1
ATOM 705 C C . PRO A 1 92 ? 3.200 -3.470 0.749 1.00 96.44 92 PRO A C 1
ATOM 707 O O . PRO A 1 92 ? 3.714 -3.119 1.806 1.00 96.44 92 PRO A O 1
ATOM 710 N N . TYR A 1 93 ? 3.515 -4.630 0.179 1.00 97.94 93 TYR A N 1
ATOM 711 C CA . TYR A 1 93 ? 4.666 -5.458 0.559 1.00 97.94 93 TYR A CA 1
ATOM 712 C C . TYR A 1 93 ? 5.870 -5.179 -0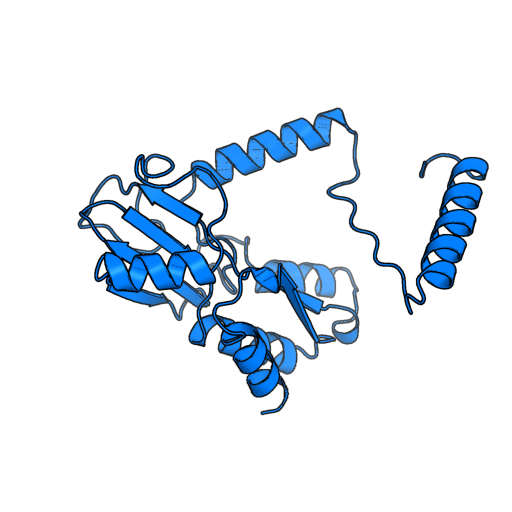.338 1.00 97.94 93 TYR A C 1
ATOM 714 O O . TYR A 1 93 ? 6.701 -6.050 -0.569 1.00 97.94 93 TYR A O 1
ATOM 722 N N . TYR A 1 94 ? 5.971 -3.964 -0.862 1.00 95.50 94 TYR A N 1
ATOM 723 C CA . TYR A 1 94 ? 7.091 -3.493 -1.660 1.00 95.50 94 TYR A CA 1
ATOM 724 C C . TYR A 1 94 ? 7.464 -2.066 -1.261 1.00 95.50 94 TYR A C 1
ATOM 726 O O . TYR A 1 94 ? 6.743 -1.393 -0.527 1.00 95.50 94 TYR A O 1
ATOM 734 N N . GLY A 1 95 ? 8.614 -1.626 -1.747 1.00 94.19 95 GLY A N 1
ATOM 735 C CA . GLY A 1 95 ? 9.118 -0.274 -1.598 1.00 94.19 95 GLY A CA 1
ATOM 736 C C . GLY A 1 95 ? 9.700 0.251 -2.899 1.00 94.19 95 GLY A C 1
ATOM 737 O O . GLY A 1 95 ? 9.680 -0.434 -3.922 1.00 94.19 95 GLY A O 1
ATOM 738 N N . PHE A 1 96 ? 10.267 1.448 -2.846 1.00 91.81 96 PHE A N 1
ATOM 739 C CA . PHE A 1 96 ? 10.985 2.053 -3.968 1.00 91.81 96 PHE A CA 1
ATOM 740 C C . PHE A 1 96 ? 12.335 2.575 -3.506 1.00 91.81 96 PHE A C 1
ATOM 742 O O . PHE A 1 96 ? 12.534 2.830 -2.317 1.00 91.81 96 PHE A O 1
ATOM 749 N N . ALA A 1 97 ? 13.261 2.691 -4.453 1.00 91.31 97 ALA A N 1
ATOM 750 C CA . ALA A 1 97 ? 14.615 3.148 -4.207 1.00 91.31 97 ALA A CA 1
ATOM 751 C C . ALA A 1 97 ? 14.897 4.468 -4.925 1.00 91.31 97 ALA A C 1
ATOM 753 O O . ALA A 1 97 ? 14.542 4.639 -6.092 1.00 91.31 97 ALA A O 1
ATOM 754 N N . TRP A 1 98 ? 15.624 5.342 -4.239 1.00 90.25 98 TRP A N 1
ATOM 755 C CA . TRP A 1 98 ? 16.064 6.645 -4.709 1.00 90.25 98 TRP A CA 1
ATOM 756 C C . TRP A 1 98 ? 17.563 6.821 -4.477 1.00 90.25 98 TRP A C 1
ATOM 758 O O . TRP A 1 98 ? 18.133 6.252 -3.542 1.00 90.25 98 TRP A O 1
ATOM 768 N N . SER A 1 99 ? 18.198 7.589 -5.360 1.00 90.75 99 SER A N 1
ATOM 769 C CA . SER A 1 99 ? 19.583 8.026 -5.216 1.00 90.75 99 SER A CA 1
ATOM 770 C C . SER A 1 99 ? 19.609 9.416 -4.590 1.00 90.75 99 SER A C 1
ATOM 772 O O . SER A 1 99 ? 19.313 10.383 -5.281 1.00 90.75 99 SER A O 1
ATOM 774 N N . LEU A 1 100 ? 19.966 9.537 -3.313 1.00 90.88 100 LEU A N 1
ATOM 775 C CA . LEU A 1 100 ? 20.085 10.824 -2.621 1.00 90.88 100 LEU A CA 1
ATOM 776 C C . LEU A 1 100 ? 21.058 11.761 -3.349 1.00 90.88 100 LEU A C 1
ATOM 778 O O . LEU A 1 100 ? 22.069 11.316 -3.902 1.00 90.88 100 LEU A O 1
ATOM 782 N N . VAL A 1 101 ? 20.740 13.057 -3.341 1.00 90.62 101 VAL A N 1
ATOM 783 C CA . VAL A 1 101 ? 21.645 14.118 -3.806 1.00 90.62 101 VAL A CA 1
ATOM 784 C C . VAL A 1 101 ? 22.770 14.311 -2.793 1.00 90.62 101 VAL A C 1
ATOM 786 O O . VAL A 1 101 ? 23.935 14.352 -3.184 1.00 90.62 101 VAL A O 1
ATOM 789 N N . ASP A 1 102 ? 22.418 14.379 -1.508 1.00 91.06 102 ASP A N 1
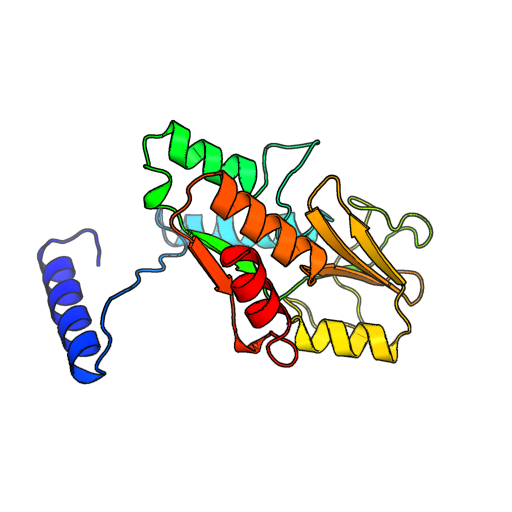ATOM 790 C CA . ASP A 1 102 ? 23.351 14.483 -0.390 1.00 91.06 102 ASP A CA 1
ATOM 791 C C . ASP A 1 102 ? 23.239 13.232 0.507 1.00 91.06 102 ASP A C 1
ATOM 793 O O . ASP A 1 102 ? 22.199 13.017 1.124 1.00 91.06 102 ASP A O 1
ATOM 797 N N . PRO A 1 103 ? 24.284 12.387 0.581 1.00 91.25 103 PRO A N 1
ATOM 798 C CA . PRO A 1 103 ? 24.389 11.264 1.514 1.00 91.25 103 PRO A CA 1
ATOM 799 C C . PRO A 1 103 ? 24.081 11.559 2.983 1.00 91.25 103 PRO A C 1
ATOM 801 O O . PRO A 1 103 ? 23.607 10.668 3.698 1.00 91.25 103 PRO A O 1
ATOM 804 N N . ASP A 1 104 ? 24.409 12.768 3.437 1.00 93.19 104 ASP A N 1
ATOM 805 C CA . ASP A 1 104 ? 24.273 13.169 4.833 1.00 93.19 104 ASP A CA 1
ATOM 806 C C . ASP A 1 104 ? 22.850 13.671 5.137 1.00 93.19 104 ASP A C 1
ATOM 808 O O . ASP A 1 104 ? 22.403 13.600 6.286 1.00 93.19 104 ASP A O 1
ATOM 812 N N . ASP A 1 105 ? 22.091 14.065 4.107 1.00 92.12 105 ASP A N 1
ATOM 813 C CA . ASP A 1 105 ? 20.643 14.252 4.179 1.00 92.12 105 ASP A CA 1
ATOM 814 C C . ASP A 1 105 ? 19.922 12.970 3.750 1.00 92.12 105 ASP A C 1
ATOM 816 O O . ASP A 1 105 ? 19.607 12.732 2.588 1.00 92.12 105 ASP A O 1
ATOM 820 N N . HIS A 1 106 ? 19.665 12.101 4.721 1.00 91.44 106 HIS A N 1
ATOM 821 C CA . HIS A 1 106 ? 19.002 10.813 4.509 1.00 91.44 106 HIS A CA 1
ATOM 822 C C . HIS A 1 106 ? 17.637 10.734 5.215 1.00 91.44 106 HIS A C 1
ATOM 824 O O . HIS A 1 106 ? 17.152 9.644 5.544 1.00 91.44 106 HIS A O 1
ATOM 830 N N . GLY A 1 107 ? 17.044 11.891 5.523 1.00 89.94 107 GLY A N 1
ATOM 831 C CA . GLY A 1 107 ? 15.723 11.998 6.133 1.00 89.94 107 GLY A CA 1
ATOM 832 C C . GLY A 1 107 ? 14.583 11.623 5.181 1.00 89.94 107 GLY A C 1
ATOM 833 O O . GLY A 1 107 ? 14.763 11.410 3.984 1.00 89.94 107 GLY A O 1
ATOM 834 N N . ILE A 1 108 ? 13.363 11.561 5.719 1.00 87.56 108 ILE A N 1
ATOM 835 C CA . ILE A 1 108 ? 12.162 11.592 4.872 1.00 87.56 108 ILE A CA 1
ATOM 836 C C . ILE A 1 108 ? 12.141 12.951 4.156 1.00 87.56 108 ILE A C 1
ATOM 838 O O . ILE A 1 108 ? 12.364 13.965 4.814 1.00 87.56 108 ILE A O 1
ATOM 842 N N . PHE A 1 109 ? 11.835 12.961 2.854 1.00 85.12 109 PHE A N 1
ATOM 843 C CA . PHE A 1 109 ? 11.873 14.138 1.969 1.00 85.12 109 PHE A CA 1
ATOM 844 C C . PHE A 1 109 ? 13.269 14.670 1.617 1.00 85.12 109 PHE A C 1
ATOM 846 O O . PHE A 1 109 ? 13.359 15.728 0.993 1.00 85.12 109 PHE A O 1
ATOM 853 N N . ALA A 1 110 ? 14.339 13.949 1.962 1.00 88.69 110 ALA A N 1
ATOM 854 C CA . ALA A 1 110 ? 15.678 14.287 1.494 1.00 88.69 110 ALA A CA 1
ATOM 855 C C . ALA A 1 110 ? 15.718 14.374 -0.045 1.00 88.69 110 ALA A C 1
ATOM 857 O O . ALA A 1 110 ? 15.121 13.518 -0.706 1.00 88.69 110 ALA A O 1
ATOM 858 N N . PRO A 1 111 ? 16.406 15.358 -0.650 1.00 87.69 111 PRO A N 1
ATOM 859 C CA . PRO A 1 111 ? 16.495 15.463 -2.101 1.00 87.69 111 PRO A CA 1
ATOM 860 C C . PRO A 1 111 ? 17.125 14.214 -2.734 1.00 87.69 111 PRO A C 1
ATOM 862 O O . PRO A 1 111 ? 18.172 13.738 -2.294 1.00 87.69 111 PRO A O 1
ATOM 865 N N . ALA A 1 112 ? 16.534 13.712 -3.820 1.00 88.06 112 ALA A N 1
ATOM 866 C CA . ALA A 1 112 ? 17.091 12.613 -4.609 1.00 88.06 112 ALA A CA 1
ATOM 867 C C . ALA A 1 112 ? 17.057 12.903 -6.108 1.00 88.06 112 ALA A C 1
ATOM 869 O O . ALA A 1 112 ? 16.311 13.750 -6.592 1.00 88.06 112 ALA A O 1
ATOM 870 N N . ASN A 1 113 ? 17.866 12.148 -6.842 1.00 85.25 113 ASN A N 1
ATOM 871 C CA . ASN A 1 113 ? 18.001 12.202 -8.283 1.00 85.25 113 ASN A CA 1
ATOM 872 C C . ASN A 1 113 ? 17.752 10.811 -8.886 1.00 85.25 113 ASN A C 1
ATOM 874 O O . ASN A 1 113 ? 18.682 10.053 -9.165 1.00 85.25 113 ASN A O 1
ATOM 878 N N . GLY A 1 114 ? 16.470 10.474 -9.047 1.00 80.94 114 GLY A N 1
ATOM 879 C CA . GLY A 1 114 ? 16.023 9.249 -9.708 1.00 80.94 114 GLY A CA 1
ATOM 880 C C . GLY A 1 114 ? 16.374 7.952 -8.972 1.00 80.94 114 GLY A C 1
ATOM 881 O O . GLY A 1 114 ? 16.713 7.935 -7.786 1.00 80.94 114 GLY A O 1
ATOM 882 N N . THR A 1 115 ? 16.256 6.832 -9.687 1.00 81.31 115 THR A N 1
ATOM 883 C CA . THR A 1 115 ? 16.541 5.494 -9.152 1.00 81.31 115 THR A CA 1
ATOM 884 C C . THR A 1 115 ? 18.050 5.206 -9.151 1.00 81.31 115 THR A C 1
ATOM 886 O O . THR A 1 115 ? 18.722 5.495 -10.142 1.00 81.31 115 THR A O 1
ATOM 889 N N . PRO A 1 116 ? 18.610 4.588 -8.092 1.00 78.00 116 PRO A N 1
ATOM 890 C CA . PRO A 1 116 ? 20.019 4.208 -8.062 1.00 78.00 116 PRO A CA 1
ATOM 891 C C . PRO A 1 116 ? 20.394 3.258 -9.200 1.00 78.00 116 PRO A C 1
ATOM 893 O O . PRO A 1 116 ? 19.734 2.243 -9.396 1.00 78.00 116 PRO A O 1
ATOM 896 N N . ILE A 1 117 ? 21.528 3.513 -9.861 1.00 70.88 117 ILE A N 1
ATOM 897 C CA . ILE A 1 117 ? 22.038 2.708 -10.993 1.00 70.88 117 ILE A CA 1
ATOM 898 C C . ILE A 1 117 ? 22.156 1.212 -10.644 1.00 70.88 117 ILE A C 1
ATOM 900 O O . ILE A 1 117 ? 21.938 0.343 -11.483 1.00 70.88 117 ILE A O 1
ATOM 904 N N . ALA A 1 118 ? 22.498 0.894 -9.392 1.00 70.75 118 ALA A N 1
ATOM 905 C CA . ALA A 1 118 ? 22.691 -0.479 -8.926 1.00 70.75 118 ALA A CA 1
ATOM 906 C C . ALA A 1 118 ? 21.381 -1.250 -8.657 1.00 70.75 118 ALA A C 1
ATOM 908 O O . ALA A 1 118 ? 21.433 -2.408 -8.236 1.00 70.75 118 ALA A O 1
ATOM 909 N N . ILE A 1 119 ? 20.223 -0.613 -8.835 1.00 72.38 119 ILE A N 1
ATOM 910 C CA . ILE A 1 119 ? 18.904 -1.170 -8.546 1.00 72.38 119 ILE A CA 1
ATOM 911 C C . ILE A 1 119 ? 18.064 -1.107 -9.823 1.00 72.38 119 ILE A C 1
ATOM 913 O O . ILE A 1 119 ? 18.009 -0.084 -10.497 1.00 72.38 119 ILE A O 1
ATOM 917 N N . THR A 1 120 ? 17.404 -2.215 -10.168 1.00 65.62 120 THR A N 1
ATOM 918 C CA . THR A 1 120 ? 16.454 -2.240 -11.286 1.00 65.62 120 THR A CA 1
ATOM 919 C C . THR A 1 120 ? 15.329 -1.240 -11.031 1.00 65.62 120 THR A C 1
ATOM 921 O O . THR A 1 120 ? 14.760 -1.219 -9.942 1.00 65.62 120 THR A O 1
ATOM 924 N N . VAL A 1 121 ? 15.004 -0.430 -12.039 1.00 66.56 121 VAL A N 1
ATOM 925 C CA . VAL A 1 121 ? 13.911 0.548 -11.973 1.00 66.56 121 VAL A CA 1
ATOM 926 C C . VAL A 1 121 ? 12.594 -0.150 -11.625 1.00 66.56 121 VAL A C 1
ATOM 928 O O . VAL A 1 121 ? 12.243 -1.155 -12.243 1.00 66.56 121 VAL A O 1
ATOM 931 N N . GLY A 1 122 ? 11.872 0.392 -10.640 1.00 74.38 122 GLY A N 1
ATOM 932 C CA . GLY A 1 122 ? 10.551 -0.081 -10.228 1.00 74.38 122 GLY A CA 1
ATOM 933 C C . GLY A 1 122 ? 10.448 -0.465 -8.752 1.00 74.38 122 GLY A C 1
ATOM 934 O O . GLY A 1 122 ? 11.289 -0.115 -7.921 1.00 74.38 122 GLY A O 1
ATOM 935 N N . ALA A 1 123 ? 9.364 -1.169 -8.433 1.00 85.50 123 ALA A N 1
ATOM 936 C CA . ALA A 1 123 ? 9.068 -1.641 -7.089 1.00 85.50 123 ALA A CA 1
ATOM 937 C C . ALA A 1 123 ? 10.023 -2.766 -6.655 1.00 85.50 123 ALA A C 1
ATOM 939 O O . ALA A 1 123 ? 10.260 -3.725 -7.391 1.00 85.50 123 ALA A O 1
ATOM 940 N N . LEU A 1 124 ? 10.511 -2.684 -5.419 1.00 92.44 124 LEU A N 1
ATOM 941 C CA . LEU A 1 124 ? 11.289 -3.729 -4.760 1.00 92.44 124 LEU A CA 1
ATOM 942 C C . LEU A 1 124 ? 10.401 -4.479 -3.777 1.00 92.44 124 LEU A C 1
ATOM 944 O O . LEU A 1 124 ? 9.961 -3.902 -2.785 1.00 92.44 124 LEU A O 1
ATOM 948 N N . GLY A 1 125 ? 10.179 -5.772 -4.002 1.00 95.75 125 GLY A N 1
ATOM 949 C CA . GLY A 1 125 ? 9.460 -6.603 -3.041 1.00 95.75 125 GLY A CA 1
ATOM 950 C C . GLY A 1 125 ? 10.163 -6.604 -1.682 1.00 95.75 125 GLY A C 1
ATOM 951 O O . GLY A 1 125 ? 11.395 -6.600 -1.602 1.00 95.75 125 GLY A O 1
ATOM 952 N N . TYR A 1 126 ? 9.408 -6.650 -0.590 1.00 98.00 126 TYR A N 1
ATOM 953 C CA . TYR A 1 126 ? 9.957 -6.634 0.766 1.00 98.00 126 TYR A CA 1
ATOM 954 C C . TYR A 1 126 ? 10.971 -7.774 0.981 1.00 98.00 126 TYR A C 1
ATOM 956 O O . TYR A 1 126 ? 12.023 -7.583 1.589 1.00 98.00 126 TYR A O 1
ATOM 964 N N . ASN A 1 127 ? 10.759 -8.939 0.367 1.00 97.62 127 ASN A N 1
ATOM 965 C CA . ASN A 1 127 ? 11.713 -10.047 0.355 1.00 97.62 127 ASN A CA 1
ATOM 966 C C . ASN A 1 127 ? 13.073 -9.712 -0.301 1.00 97.62 127 ASN A C 1
ATOM 968 O O . ASN A 1 127 ? 14.096 -10.267 0.115 1.00 97.62 127 ASN A O 1
ATOM 972 N N . GLN A 1 128 ? 13.118 -8.805 -1.281 1.00 96.25 128 GLN A N 1
ATOM 973 C CA . GLN A 1 128 ? 14.336 -8.282 -1.897 1.00 96.25 128 GLN A CA 1
ATOM 974 C C . GLN A 1 128 ? 14.958 -7.233 -0.983 1.00 96.25 128 GLN A C 1
ATOM 976 O O . GLN A 1 128 ? 16.152 -7.321 -0.701 1.00 96.25 128 GLN A O 1
ATOM 981 N N . ILE A 1 129 ? 14.151 -6.317 -0.443 1.00 96.62 129 ILE A N 1
ATOM 982 C CA . ILE A 1 129 ? 14.596 -5.279 0.498 1.00 96.62 129 ILE A CA 1
ATOM 983 C C . ILE A 1 129 ? 15.289 -5.915 1.711 1.00 96.62 129 ILE A C 1
ATOM 985 O O . ILE A 1 129 ? 16.409 -5.538 2.051 1.00 96.62 129 ILE A O 1
ATOM 989 N N . ARG A 1 130 ? 14.717 -6.973 2.301 1.00 97.69 130 ARG A N 1
ATOM 990 C CA . ARG A 1 130 ? 15.341 -7.712 3.414 1.00 97.69 130 ARG A CA 1
ATOM 991 C C . ARG A 1 130 ? 16.683 -8.346 3.042 1.00 97.69 130 ARG A C 1
ATOM 993 O O . ARG A 1 130 ? 17.599 -8.373 3.867 1.00 97.69 130 ARG A O 1
ATOM 1000 N N . LYS A 1 131 ? 16.835 -8.844 1.809 1.00 96.12 131 LYS A N 1
ATOM 1001 C CA . LYS A 1 131 ? 18.121 -9.363 1.308 1.00 96.12 131 LYS A CA 1
ATOM 1002 C C . LYS A 1 131 ? 19.131 -8.236 1.090 1.00 96.12 131 LYS A C 1
ATOM 1004 O O . LYS A 1 131 ? 20.302 -8.436 1.404 1.00 96.12 131 LYS A O 1
ATOM 1009 N N . ILE A 1 132 ? 18.690 -7.085 0.580 1.00 94.62 132 ILE A N 1
ATOM 1010 C CA . ILE A 1 132 ? 19.522 -5.891 0.385 1.00 94.62 132 ILE A CA 1
ATOM 1011 C C . ILE A 1 132 ? 20.046 -5.414 1.735 1.00 94.62 132 ILE A C 1
ATOM 1013 O O . ILE A 1 132 ? 21.258 -5.408 1.910 1.00 94.62 132 ILE A O 1
ATOM 1017 N N . ILE A 1 133 ? 19.163 -5.161 2.707 1.00 96.31 133 ILE A N 1
ATOM 1018 C CA . ILE A 1 133 ? 19.527 -4.717 4.063 1.00 96.31 133 ILE A CA 1
ATOM 1019 C C . ILE A 1 133 ? 20.602 -5.625 4.666 1.00 96.31 133 ILE A C 1
ATOM 1021 O O . ILE A 1 133 ? 21.612 -5.141 5.172 1.00 96.31 133 ILE A O 1
ATOM 1025 N N . LYS A 1 134 ? 20.429 -6.951 4.554 1.00 96.00 134 LYS A N 1
ATOM 1026 C CA . LYS A 1 134 ? 21.405 -7.920 5.069 1.00 96.00 134 LYS A CA 1
ATOM 1027 C C . LYS A 1 134 ? 22.753 -7.863 4.338 1.00 96.00 134 LYS A C 1
ATOM 1029 O O . LYS A 1 134 ? 23.785 -8.033 4.973 1.00 96.00 134 LYS A O 1
ATOM 1034 N N . ARG A 1 135 ? 22.758 -7.700 3.012 1.00 94.50 135 ARG A N 1
ATOM 1035 C CA . ARG A 1 135 ? 23.980 -7.730 2.185 1.00 94.50 135 ARG A CA 1
ATOM 1036 C C . ARG A 1 135 ? 24.761 -6.420 2.215 1.00 94.50 135 ARG A C 1
ATOM 1038 O O . ARG A 1 135 ? 25.974 -6.453 2.046 1.00 94.50 135 ARG A O 1
ATOM 1045 N N . SER A 1 136 ? 24.080 -5.287 2.358 1.00 92.81 136 SER A N 1
ATOM 1046 C CA . SER A 1 136 ? 24.696 -3.958 2.356 1.00 92.81 136 SER A CA 1
ATOM 1047 C C . SER A 1 136 ? 24.948 -3.397 3.752 1.00 92.81 136 SER A C 1
ATOM 1049 O O . SER A 1 136 ? 25.523 -2.316 3.851 1.00 92.81 136 SER A O 1
ATOM 1051 N N . SER A 1 137 ? 24.522 -4.103 4.807 1.00 92.94 137 SER A N 1
ATOM 1052 C CA . SER A 1 137 ? 24.519 -3.597 6.185 1.00 92.94 137 SER A CA 1
ATOM 1053 C C . SER A 1 137 ? 23.810 -2.241 6.289 1.00 92.94 137 SER A C 1
ATOM 1055 O O . SER A 1 137 ? 24.293 -1.326 6.956 1.00 92.94 137 SER A O 1
ATOM 1057 N N . ALA A 1 138 ? 22.683 -2.097 5.580 1.00 95.56 138 ALA A N 1
ATOM 1058 C CA . ALA A 1 138 ? 21.937 -0.845 5.534 1.00 95.56 138 ALA A CA 1
ATOM 1059 C C . ALA A 1 138 ? 21.440 -0.438 6.922 1.00 95.56 138 ALA A C 1
ATOM 1061 O O . ALA A 1 138 ? 20.961 -1.272 7.695 1.00 95.56 138 ALA A O 1
ATOM 1062 N N . LYS A 1 139 ? 21.493 0.864 7.207 1.00 96.69 139 LYS A N 1
ATOM 1063 C CA . LYS A 1 139 ? 20.834 1.428 8.385 1.00 96.69 139 LYS A CA 1
ATOM 1064 C C . LYS A 1 139 ? 19.337 1.480 8.111 1.00 96.69 139 LYS A C 1
ATOM 1066 O O . LYS A 1 139 ? 18.932 1.954 7.056 1.00 96.69 139 LYS A O 1
ATOM 1071 N N . THR A 1 140 ? 18.529 0.982 9.042 1.00 97.38 140 THR A N 1
ATOM 1072 C CA . THR A 1 140 ? 17.062 0.955 8.942 1.00 97.38 140 THR A CA 1
ATOM 1073 C C . THR A 1 140 ? 16.452 1.905 9.959 1.00 97.38 140 THR A C 1
ATOM 1075 O O . THR A 1 140 ? 16.864 1.898 11.121 1.00 97.38 140 THR A O 1
ATOM 1078 N N . VAL A 1 141 ? 15.440 2.663 9.557 1.00 97.31 141 VAL A N 1
ATOM 1079 C CA . VAL A 1 141 ? 14.776 3.656 10.398 1.00 97.31 141 VAL A CA 1
ATOM 1080 C C . VAL A 1 141 ? 13.266 3.495 10.276 1.00 97.31 141 VAL A C 1
ATOM 1082 O O . VAL A 1 141 ? 12.725 3.452 9.176 1.00 97.31 141 VAL A O 1
ATOM 1085 N N . PHE A 1 142 ? 12.591 3.453 11.424 1.00 97.50 142 PHE A N 1
ATOM 1086 C CA . PHE A 1 142 ? 11.141 3.595 11.508 1.00 97.50 142 PHE A CA 1
ATOM 1087 C C . PHE A 1 142 ? 10.814 5.056 11.809 1.00 97.50 142 PHE A C 1
ATOM 1089 O O . PHE A 1 142 ? 11.257 5.585 12.831 1.00 97.50 142 PHE A O 1
ATOM 1096 N N . ASN A 1 143 ? 10.031 5.701 10.950 1.00 95.88 143 ASN A N 1
ATOM 1097 C CA . ASN A 1 143 ? 9.537 7.049 11.194 1.00 95.88 143 ASN A CA 1
ATOM 1098 C C . ASN A 1 143 ? 8.128 6.978 11.798 1.00 95.88 143 ASN A C 1
ATOM 1100 O O . ASN A 1 143 ? 7.174 6.609 11.115 1.00 95.88 143 ASN A O 1
ATOM 1104 N N . CYS A 1 144 ? 7.988 7.342 13.075 1.00 95.06 144 CYS A N 1
ATOM 1105 C CA . CYS A 1 144 ? 6.704 7.300 13.778 1.00 95.06 144 CYS A CA 1
ATOM 1106 C C . CYS A 1 144 ? 5.751 8.445 13.401 1.00 95.06 144 CYS A C 1
ATOM 1108 O O . CYS A 1 144 ? 4.546 8.283 13.566 1.00 95.06 144 CYS A O 1
ATOM 1110 N N . THR A 1 145 ? 6.258 9.566 12.876 1.00 93.44 145 THR A N 1
ATOM 1111 C CA . THR A 1 145 ? 5.439 10.722 12.479 1.00 93.44 145 THR A CA 1
ATOM 1112 C C . THR A 1 145 ? 4.557 10.391 11.280 1.00 93.44 145 THR A C 1
ATOM 1114 O O . THR A 1 145 ? 3.380 10.734 11.271 1.00 93.44 145 THR A O 1
ATOM 1117 N N . ILE A 1 146 ? 5.110 9.700 10.281 1.00 93.62 146 ILE A N 1
ATOM 1118 C CA . ILE A 1 146 ? 4.383 9.329 9.054 1.00 93.62 146 ILE A CA 1
ATOM 1119 C C . ILE A 1 146 ? 4.055 7.832 8.958 1.00 93.62 146 ILE A C 1
ATOM 1121 O O . ILE A 1 146 ? 3.297 7.418 8.083 1.00 93.62 146 ILE A O 1
ATOM 1125 N N . VAL A 1 147 ? 4.585 7.028 9.887 1.00 97.25 147 VAL A N 1
ATOM 1126 C CA . VAL A 1 147 ? 4.369 5.577 10.019 1.00 97.25 147 VAL A CA 1
ATOM 1127 C C . VAL A 1 147 ? 4.781 4.822 8.756 1.00 97.25 147 VAL A C 1
ATOM 1129 O O . VAL A 1 147 ? 3.972 4.221 8.050 1.00 97.25 147 VAL A O 1
ATOM 1132 N N . THR A 1 148 ? 6.081 4.863 8.489 1.00 95.19 148 THR A N 1
ATOM 1133 C CA . THR A 1 148 ? 6.747 4.125 7.410 1.00 95.19 148 THR A CA 1
ATOM 1134 C C . THR A 1 148 ? 8.143 3.723 7.865 1.00 95.19 148 THR A C 1
ATOM 1136 O O . THR A 1 148 ? 8.689 4.305 8.811 1.00 95.19 148 THR A O 1
ATOM 1139 N N . ASP A 1 149 ? 8.746 2.779 7.159 1.00 97.00 149 ASP A N 1
ATOM 1140 C CA . ASP A 1 149 ? 10.146 2.425 7.324 1.00 97.00 149 ASP A CA 1
ATOM 1141 C C . ASP A 1 149 ? 10.964 2.888 6.110 1.00 97.00 149 ASP A C 1
ATOM 1143 O O . ASP A 1 149 ? 10.458 3.057 4.996 1.00 97.00 149 ASP A O 1
ATOM 1147 N N . TYR A 1 150 ? 12.252 3.119 6.328 1.00 96.19 150 TYR A N 1
ATOM 1148 C CA . TYR A 1 150 ? 13.208 3.297 5.248 1.00 96.19 150 TYR A CA 1
ATOM 1149 C C . TYR A 1 150 ? 14.573 2.735 5.629 1.00 96.19 150 TYR A C 1
ATOM 1151 O O . TYR A 1 150 ? 14.882 2.525 6.805 1.00 96.19 150 TYR A O 1
ATOM 1159 N N . CYS A 1 151 ? 15.408 2.472 4.632 1.00 95.75 151 CYS A N 1
ATOM 1160 C CA . CYS A 1 151 ? 16.801 2.126 4.843 1.00 95.75 151 CYS A CA 1
ATOM 1161 C C . CYS A 1 151 ? 17.714 2.878 3.885 1.00 95.75 151 CYS A C 1
ATOM 1163 O O . CYS A 1 151 ? 17.292 3.287 2.807 1.00 95.75 151 CYS A O 1
ATOM 1165 N N . TYR A 1 152 ? 18.969 3.054 4.284 1.00 94.56 152 TYR A N 1
ATOM 1166 C CA . TYR A 1 152 ? 19.958 3.749 3.472 1.00 94.56 152 TYR A CA 1
ATOM 1167 C C . TYR A 1 152 ? 21.355 3.137 3.613 1.00 94.56 152 TYR A C 1
ATOM 1169 O O . TYR A 1 152 ? 21.706 2.575 4.659 1.00 94.56 152 TYR A O 1
ATOM 1177 N N . PHE A 1 153 ? 22.127 3.164 2.523 1.00 93.88 153 PHE A N 1
ATOM 1178 C CA . PHE A 1 153 ? 23.451 2.538 2.423 1.00 93.88 153 PHE A CA 1
ATOM 1179 C C . PHE A 1 153 ? 24.261 3.052 1.219 1.00 93.88 153 PHE A C 1
ATOM 1181 O O . PHE A 1 153 ? 23.731 3.728 0.344 1.00 93.88 153 PHE A O 1
ATOM 1188 N N . ARG A 1 154 ? 25.553 2.675 1.149 1.00 80.19 154 ARG A N 1
ATOM 1189 C CA . ARG A 1 154 ? 26.472 2.975 0.024 1.00 80.19 154 ARG A CA 1
ATOM 1190 C C . ARG A 1 154 ? 26.429 4.448 -0.413 1.00 80.19 154 ARG A C 1
ATOM 1192 O O . ARG A 1 154 ? 26.322 4.747 -1.596 1.00 80.19 154 ARG A O 1
ATOM 1199 N N . ASN A 1 155 ? 26.533 5.336 0.570 1.00 81.88 155 ASN A N 1
ATOM 1200 C CA . ASN A 1 155 ? 26.513 6.795 0.483 1.00 81.88 155 ASN A CA 1
ATOM 1201 C C . ASN A 1 155 ? 25.228 7.411 -0.082 1.00 81.88 155 ASN A C 1
ATOM 1203 O O . ASN A 1 155 ? 24.770 8.368 0.500 1.00 81.88 155 ASN A O 1
ATOM 1207 N N . ASN A 1 156 ? 24.568 6.889 -1.110 1.00 89.94 156 ASN A N 1
ATOM 1208 C CA . ASN A 1 156 ? 23.412 7.588 -1.685 1.00 89.94 156 ASN A CA 1
ATOM 1209 C C . ASN A 1 156 ? 22.193 6.711 -1.966 1.00 89.94 156 ASN A C 1
ATOM 1211 O O . ASN A 1 156 ? 21.222 7.203 -2.523 1.00 89.94 156 ASN A O 1
ATOM 1215 N N . VAL A 1 157 ? 22.194 5.429 -1.602 1.00 92.62 157 VAL A N 1
ATOM 1216 C CA . VAL A 1 157 ? 21.012 4.590 -1.823 1.00 92.62 157 VAL A CA 1
ATOM 1217 C C . VAL A 1 157 ? 20.055 4.738 -0.655 1.00 92.62 157 VAL A C 1
ATOM 1219 O O . VAL A 1 157 ? 20.440 4.483 0.484 1.00 92.62 157 VAL A O 1
ATOM 1222 N N . TRP A 1 158 ? 18.799 5.058 -0.955 1.00 93.62 158 TRP A N 1
ATOM 1223 C CA . TRP A 1 158 ? 17.719 5.187 0.015 1.00 93.62 158 TRP A CA 1
ATOM 1224 C C . TRP A 1 158 ? 16.489 4.410 -0.456 1.00 93.62 158 TRP A C 1
ATOM 1226 O O . TRP A 1 158 ? 16.128 4.474 -1.627 1.00 93.62 158 TRP A O 1
ATOM 1236 N N . ILE A 1 159 ? 15.860 3.634 0.425 1.00 94.12 159 ILE A N 1
ATOM 1237 C CA . ILE A 1 159 ? 14.714 2.777 0.095 1.00 94.12 159 ILE A CA 1
ATOM 1238 C C . ILE A 1 159 ? 13.618 2.986 1.135 1.00 94.12 159 ILE A C 1
ATOM 1240 O O . ILE A 1 159 ? 13.843 2.657 2.296 1.00 94.12 159 ILE A O 1
ATOM 1244 N N . ALA A 1 160 ? 12.429 3.440 0.732 1.00 94.62 160 ALA A N 1
ATOM 1245 C CA . ALA A 1 160 ? 11.246 3.460 1.603 1.00 94.62 160 ALA A CA 1
ATOM 1246 C C . ALA A 1 160 ? 10.339 2.261 1.361 1.00 94.62 160 ALA A C 1
ATOM 1248 O O . ALA A 1 160 ? 10.127 1.856 0.217 1.00 94.62 160 ALA A O 1
ATOM 1249 N N . TYR A 1 161 ? 9.798 1.719 2.449 1.00 96.88 161 TYR A N 1
ATOM 1250 C CA . TYR A 1 161 ? 8.965 0.522 2.469 1.00 96.88 161 TYR A CA 1
ATOM 1251 C C . TYR A 1 161 ? 8.168 0.422 3.781 1.00 96.88 161 TYR A C 1
ATOM 1253 O O . TYR A 1 161 ? 8.348 1.222 4.697 1.00 96.88 161 TYR A O 1
ATOM 1261 N N . ASP A 1 162 ? 7.306 -0.586 3.889 1.00 98.12 162 ASP A N 1
ATOM 1262 C CA . ASP A 1 162 ? 6.687 -0.974 5.158 1.00 98.12 162 ASP A CA 1
ATOM 1263 C C . ASP A 1 162 ? 7.410 -2.178 5.783 1.00 98.12 162 ASP A C 1
ATOM 1265 O O . ASP A 1 162 ? 7.608 -3.207 5.132 1.00 98.12 162 ASP A O 1
ATOM 1269 N N . ASP A 1 163 ? 7.809 -2.061 7.052 1.00 98.31 163 ASP A N 1
ATOM 1270 C CA . ASP A 1 163 ? 8.319 -3.152 7.889 1.00 98.31 163 ASP A CA 1
ATOM 1271 C C . ASP A 1 163 ? 7.312 -3.495 9.007 1.00 98.31 163 ASP A C 1
ATOM 1273 O O . ASP A 1 163 ? 6.203 -2.968 9.093 1.00 98.31 163 ASP A O 1
ATOM 1277 N N . THR A 1 164 ? 7.672 -4.400 9.915 1.00 98.38 164 THR A N 1
ATOM 1278 C CA . THR A 1 164 ? 6.751 -4.905 10.943 1.00 98.38 164 THR A CA 1
ATOM 1279 C C . THR A 1 164 ? 6.157 -3.808 11.836 1.00 98.38 164 THR A C 1
ATOM 1281 O O . THR A 1 164 ? 5.023 -3.941 12.292 1.00 98.38 164 THR A O 1
ATOM 1284 N N . LYS A 1 165 ? 6.895 -2.718 12.100 1.00 98.25 165 LYS A N 1
ATOM 1285 C CA . LYS A 1 165 ? 6.418 -1.613 12.952 1.00 98.25 165 LYS A CA 1
ATOM 1286 C C . LYS A 1 165 ? 5.326 -0.795 12.267 1.00 98.25 165 LYS A C 1
ATOM 1288 O O . LYS A 1 165 ? 4.269 -0.588 12.862 1.00 98.25 165 LYS A O 1
ATOM 1293 N N . SER A 1 166 ? 5.555 -0.368 11.027 1.00 98.38 166 SER A N 1
ATOM 1294 C CA . SER A 1 166 ? 4.562 0.371 10.241 1.00 98.38 166 SER A CA 1
ATOM 1295 C C . SER A 1 166 ? 3.340 -0.486 9.915 1.00 98.38 166 SER A C 1
ATOM 1297 O O . SER A 1 166 ? 2.222 -0.016 10.119 1.00 98.38 166 SER A O 1
ATOM 1299 N N . ILE A 1 167 ? 3.517 -1.760 9.538 1.00 98.56 167 ILE A N 1
ATOM 1300 C CA . ILE A 1 167 ? 2.397 -2.694 9.330 1.00 98.56 167 ILE A CA 1
ATOM 1301 C C . ILE A 1 167 ? 1.553 -2.837 10.597 1.00 98.56 167 ILE A C 1
ATOM 1303 O O . ILE A 1 167 ? 0.333 -2.692 10.539 1.00 98.56 167 ILE A O 1
ATOM 1307 N N . SER A 1 168 ? 2.178 -3.078 11.754 1.00 98.44 168 SER A N 1
ATOM 1308 C CA . SER A 1 168 ? 1.437 -3.192 13.012 1.00 98.44 168 SER A CA 1
ATOM 1309 C C . SER A 1 168 ? 0.655 -1.913 13.318 1.00 98.44 168 SER A C 1
ATOM 1311 O O . SER A 1 168 ? -0.524 -1.987 13.648 1.00 98.44 168 SER A O 1
ATOM 1313 N N . ALA A 1 169 ? 1.280 -0.743 13.168 1.00 98.50 169 ALA A N 1
ATOM 1314 C CA . ALA A 1 169 ? 0.641 0.540 13.441 1.00 98.50 169 ALA A CA 1
ATOM 1315 C C . ALA A 1 169 ? -0.528 0.837 12.483 1.00 98.50 169 ALA A C 1
ATOM 1317 O O . ALA A 1 169 ? -1.587 1.275 12.929 1.00 98.50 169 ALA A O 1
ATOM 1318 N N . LYS A 1 170 ? -0.378 0.546 11.186 1.00 98.62 170 LYS A N 1
ATOM 1319 C CA . LYS A 1 170 ? -1.434 0.707 10.171 1.00 98.62 170 LYS A CA 1
ATOM 1320 C C . LYS A 1 170 ? -2.627 -0.210 10.418 1.00 98.62 170 LYS A C 1
ATOM 1322 O O . LYS A 1 170 ? -3.773 0.214 10.287 1.00 98.62 170 LYS A O 1
ATOM 1327 N N . VAL A 1 171 ? -2.375 -1.451 10.823 1.00 98.62 171 VAL A N 1
ATOM 1328 C CA . VAL A 1 171 ? -3.436 -2.409 11.155 1.00 98.62 171 VAL A CA 1
ATOM 1329 C C . VAL A 1 171 ? -4.165 -1.997 12.434 1.00 98.62 171 VAL A C 1
ATOM 1331 O O . VAL A 1 171 ? -5.395 -2.016 12.468 1.00 98.62 171 VAL A O 1
ATOM 1334 N N . SER A 1 172 ? -3.436 -1.556 13.462 1.00 98.44 172 SER A N 1
ATOM 1335 C CA . SER A 1 172 ? -4.036 -0.999 14.679 1.00 98.44 172 SER A CA 1
ATOM 1336 C C . SER A 1 172 ? -4.859 0.259 14.393 1.00 98.44 172 SER A C 1
ATOM 1338 O O . SER A 1 172 ? -5.953 0.399 14.933 1.00 98.44 172 SER A O 1
ATOM 1340 N N . TYR A 1 173 ? -4.388 1.133 13.500 1.00 98.44 173 TYR A N 1
ATOM 1341 C CA . TYR A 1 173 ? -5.151 2.281 13.012 1.00 98.44 173 TYR A CA 1
ATOM 1342 C C . TYR A 1 173 ? -6.468 1.848 12.351 1.00 98.44 173 TYR A C 1
ATOM 1344 O O . TYR A 1 173 ? -7.530 2.336 12.737 1.00 98.44 173 TYR A O 1
ATOM 1352 N N . ALA A 1 174 ? -6.424 0.898 11.410 1.00 98.50 174 ALA A N 1
ATOM 1353 C CA . ALA A 1 174 ? -7.620 0.414 10.721 1.00 98.50 174 ALA A CA 1
ATOM 1354 C C . ALA A 1 174 ? -8.648 -0.170 11.702 1.00 98.50 174 ALA A C 1
ATOM 1356 O O . ALA A 1 174 ? -9.837 0.134 11.612 1.00 98.50 174 ALA A O 1
ATOM 1357 N N . LYS A 1 175 ? -8.182 -0.945 12.689 1.00 98.19 175 LYS A N 1
ATOM 1358 C CA . LYS A 1 175 ? -9.032 -1.490 13.751 1.00 98.19 175 LYS A CA 1
ATOM 1359 C C . LYS A 1 175 ? -9.660 -0.380 14.598 1.00 98.19 175 LYS A C 1
ATOM 1361 O O . LYS A 1 175 ? -10.868 -0.385 14.808 1.00 98.19 175 LYS A O 1
ATOM 1366 N N . ALA A 1 176 ? -8.862 0.590 15.046 1.00 98.12 176 ALA A N 1
ATOM 1367 C CA . ALA A 1 176 ? -9.331 1.702 15.877 1.00 98.12 176 ALA A CA 1
ATOM 1368 C C . ALA A 1 176 ? -10.341 2.610 15.154 1.00 98.12 176 ALA A C 1
ATOM 1370 O O . ALA A 1 176 ? -11.234 3.168 15.785 1.00 98.12 176 ALA A O 1
ATOM 1371 N N . LYS A 1 177 ? -10.227 2.737 13.827 1.00 97.81 177 LYS A N 1
ATOM 1372 C CA . LYS A 1 177 ? -11.162 3.489 12.977 1.00 97.81 177 LYS A CA 1
ATOM 1373 C C . LYS A 1 177 ? -12.440 2.719 12.628 1.00 97.81 177 LYS A C 1
ATOM 1375 O O . LYS A 1 177 ? -13.297 3.272 11.945 1.00 97.81 177 LYS A O 1
ATOM 1380 N N . GLY A 1 178 ? -12.576 1.466 13.069 1.00 98.12 178 GLY A N 1
ATOM 1381 C CA . GLY A 1 178 ? -13.728 0.627 12.738 1.00 98.12 178 GLY A CA 1
ATOM 1382 C C . GLY A 1 178 ? -13.793 0.255 11.256 1.00 98.12 178 GLY A C 1
ATOM 1383 O O . GLY A 1 178 ? -14.885 0.061 10.724 1.00 98.12 178 GLY A O 1
ATOM 1384 N N . LEU A 1 179 ? -12.641 0.189 10.577 1.00 98.62 179 LEU A N 1
ATOM 1385 C CA . LEU A 1 179 ? -12.590 -0.246 9.184 1.00 98.62 179 LEU A CA 1
ATOM 1386 C C . LEU A 1 179 ? -12.938 -1.735 9.073 1.00 98.62 179 LEU A C 1
ATOM 1388 O O . LEU A 1 179 ? -12.781 -2.500 10.027 1.00 98.62 179 LEU A O 1
ATOM 1392 N N . ARG A 1 180 ? -13.354 -2.180 7.883 1.00 98.31 180 ARG A N 1
ATOM 1393 C CA . ARG A 1 180 ? -13.684 -3.592 7.621 1.00 98.31 180 ARG A CA 1
ATOM 1394 C C . ARG A 1 180 ? -12.499 -4.530 7.843 1.00 98.31 180 ARG A C 1
ATOM 1396 O O . ARG A 1 180 ? -12.690 -5.710 8.132 1.00 98.31 180 ARG A O 1
ATOM 1403 N N . GLY A 1 181 ? -11.289 -4.025 7.637 1.00 98.31 181 GLY A N 1
ATOM 1404 C CA . GLY A 1 181 ? -10.083 -4.835 7.583 1.00 98.31 181 GLY A CA 1
ATOM 1405 C C . GLY A 1 181 ? -8.954 -4.138 6.844 1.00 98.31 181 GLY A C 1
ATOM 1406 O O . GLY A 1 181 ? -8.902 -2.912 6.735 1.00 98.31 181 GLY A O 1
ATOM 1407 N N . TYR A 1 182 ? -8.063 -4.960 6.309 1.00 98.50 182 TYR A N 1
ATOM 1408 C CA . TYR A 1 182 ? -6.921 -4.555 5.508 1.00 98.50 182 TYR A CA 1
ATOM 1409 C C . TYR A 1 182 ? -6.685 -5.558 4.379 1.00 98.50 182 TYR A C 1
ATOM 1411 O O . TYR A 1 182 ? -7.173 -6.689 4.433 1.00 98.50 182 TYR A O 1
ATOM 1419 N N . PHE A 1 183 ? -5.900 -5.157 3.384 1.00 98.25 183 PHE A N 1
ATOM 1420 C CA . PHE A 1 183 ? -5.373 -6.053 2.357 1.00 98.25 183 PHE A CA 1
ATOM 1421 C C . PHE A 1 183 ? -3.920 -5.688 2.026 1.00 98.25 183 PHE A C 1
ATOM 1423 O O . PHE A 1 183 ? -3.470 -4.579 2.314 1.00 98.25 183 PHE A O 1
ATOM 1430 N N . ALA A 1 184 ? -3.179 -6.630 1.441 1.00 97.69 184 ALA A N 1
ATOM 1431 C CA . ALA A 1 184 ? -1.767 -6.447 1.120 1.00 97.69 184 ALA A CA 1
ATOM 1432 C C . ALA A 1 184 ? -1.480 -6.702 -0.362 1.00 97.69 184 ALA A C 1
ATOM 1434 O O . ALA A 1 184 ? -1.872 -7.741 -0.896 1.00 97.69 184 ALA A O 1
ATOM 1435 N N . TRP A 1 185 ? -0.727 -5.797 -0.997 1.00 95.69 185 TRP A N 1
ATOM 1436 C CA . TRP A 1 185 ? -0.249 -5.967 -2.372 1.00 95.69 185 TRP A CA 1
ATOM 1437 C C . TRP A 1 185 ? 1.274 -6.166 -2.433 1.00 95.69 185 TRP A C 1
ATOM 1439 O O . TRP A 1 185 ? 2.041 -5.267 -2.109 1.00 95.69 185 TRP A O 1
ATOM 1449 N N . ASN A 1 186 ? 1.792 -7.311 -2.862 1.00 96.00 186 ASN A N 1
ATOM 1450 C CA . ASN A 1 186 ? 1.101 -8.594 -2.903 1.00 96.00 186 ASN A CA 1
ATOM 1451 C C . ASN A 1 186 ? 1.862 -9.612 -2.053 1.00 96.00 186 ASN A C 1
ATOM 1453 O O . ASN A 1 186 ? 3.032 -9.434 -1.709 1.00 96.00 186 ASN A O 1
ATOM 1457 N N . VAL A 1 187 ? 1.175 -10.697 -1.713 1.00 97.31 187 VAL A N 1
ATOM 1458 C CA . VAL A 1 187 ? 1.654 -11.716 -0.774 1.00 97.31 187 VAL A CA 1
ATOM 1459 C C . VAL A 1 187 ? 2.997 -12.343 -1.162 1.00 97.31 187 VAL A C 1
ATOM 1461 O O . VAL A 1 187 ? 3.771 -12.707 -0.279 1.00 97.31 187 VAL A O 1
ATOM 1464 N N . ALA A 1 188 ? 3.328 -12.426 -2.457 1.00 97.31 188 ALA A N 1
ATOM 1465 C CA . ALA A 1 188 ? 4.580 -13.028 -2.917 1.00 97.31 188 ALA A CA 1
ATOM 1466 C C . ALA A 1 188 ? 5.812 -12.172 -2.580 1.00 97.31 188 ALA A C 1
ATOM 1468 O O . ALA A 1 188 ? 6.934 -12.683 -2.534 1.00 97.31 188 ALA A O 1
ATOM 1469 N N . PHE A 1 189 ? 5.618 -10.877 -2.323 1.00 97.50 189 PHE A N 1
ATOM 1470 C CA . PHE A 1 189 ? 6.694 -9.978 -1.928 1.00 97.50 189 PHE A CA 1
ATOM 1471 C C . PHE A 1 189 ? 7.031 -10.037 -0.439 1.00 97.50 189 PHE A C 1
ATOM 1473 O O . PHE A 1 189 ? 8.073 -9.513 -0.047 1.00 97.50 189 PHE A O 1
ATOM 1480 N N . ASP A 1 190 ? 6.239 -10.721 0.385 1.00 98.31 190 ASP A N 1
ATOM 1481 C CA . ASP A 1 190 ? 6.543 -10.879 1.805 1.00 98.31 190 ASP A CA 1
ATOM 1482 C C . ASP A 1 190 ? 7.800 -11.746 2.026 1.00 98.31 190 ASP A C 1
ATOM 1484 O O . ASP A 1 190 ? 8.106 -12.689 1.288 1.00 98.31 190 ASP A O 1
ATOM 1488 N N . PHE A 1 191 ? 8.552 -11.449 3.084 1.00 97.69 191 PHE A N 1
ATOM 1489 C CA . PHE A 1 191 ? 9.721 -12.220 3.481 1.00 97.69 191 PHE A CA 1
ATOM 1490 C C . PHE A 1 191 ? 9.311 -13.269 4.512 1.00 97.69 191 PHE A C 1
ATOM 1492 O O . PHE A 1 191 ? 9.229 -12.987 5.706 1.00 97.69 191 PHE A O 1
ATOM 1499 N N . LYS A 1 192 ? 9.089 -14.506 4.052 1.00 97.44 192 LYS A N 1
ATOM 1500 C CA . LYS A 1 192 ? 8.690 -15.633 4.916 1.00 97.44 192 LYS A CA 1
ATOM 1501 C C . LYS A 1 192 ? 7.426 -15.333 5.740 1.00 97.44 192 LYS A C 1
ATOM 1503 O O . LYS A 1 192 ? 7.355 -15.707 6.909 1.00 97.44 192 LYS A O 1
ATOM 1508 N N . TRP A 1 193 ? 6.444 -14.668 5.127 1.00 98.25 193 TRP A N 1
ATOM 1509 C CA . TRP A 1 193 ? 5.152 -14.328 5.741 1.00 98.25 193 TRP A CA 1
ATOM 1510 C C . TRP A 1 193 ? 5.229 -13.387 6.953 1.00 98.25 193 TRP A C 1
ATOM 1512 O O . TRP A 1 193 ? 4.281 -13.328 7.738 1.00 98.25 193 TRP A O 1
ATOM 1522 N N . VAL A 1 194 ? 6.349 -12.692 7.173 1.00 98.56 194 VAL A N 1
ATOM 1523 C CA . VAL A 1 194 ? 6.543 -11.908 8.399 1.00 98.56 194 VAL A CA 1
ATOM 1524 C C . VAL A 1 194 ? 5.598 -10.711 8.469 1.00 98.56 194 VAL A C 1
ATOM 1526 O O . VAL A 1 194 ? 5.033 -10.461 9.537 1.00 98.56 194 VAL A O 1
ATOM 1529 N N . LEU A 1 195 ? 5.355 -10.011 7.356 1.00 98.69 195 LEU A N 1
ATOM 1530 C CA . LEU A 1 195 ? 4.412 -8.892 7.338 1.00 98.69 195 LEU A CA 1
ATOM 1531 C C . LEU A 1 195 ? 2.973 -9.401 7.458 1.00 98.69 195 LEU A C 1
ATOM 1533 O O . LEU A 1 195 ? 2.188 -8.851 8.231 1.00 98.69 195 LEU A O 1
ATOM 1537 N N . SER A 1 196 ? 2.661 -10.516 6.798 1.00 98.69 196 SER A N 1
ATOM 1538 C CA . SER A 1 196 ? 1.347 -11.171 6.839 1.00 98.69 196 SER A CA 1
ATOM 1539 C C . SER A 1 196 ? 0.975 -11.617 8.255 1.00 98.69 196 SER A C 1
ATOM 1541 O O . SER A 1 196 ? -0.120 -11.344 8.752 1.00 98.69 196 SER A O 1
ATOM 1543 N N . GLN A 1 197 ? 1.906 -12.271 8.954 1.00 98.62 197 GLN A N 1
ATOM 1544 C CA . GLN A 1 197 ? 1.708 -12.696 10.340 1.00 98.62 197 GLN A CA 1
ATOM 1545 C C . GLN A 1 197 ? 1.624 -11.504 11.292 1.00 98.62 197 GLN A C 1
ATOM 1547 O O . GLN A 1 197 ? 0.824 -11.532 12.228 1.00 98.62 197 GLN A O 1
ATOM 1552 N N . THR A 1 198 ? 2.422 -10.461 11.055 1.00 98.69 198 THR A N 1
ATOM 1553 C CA . THR A 1 198 ? 2.383 -9.231 11.856 1.00 98.69 198 THR A CA 1
ATOM 1554 C C . THR A 1 198 ? 1.016 -8.566 11.750 1.00 98.69 198 THR A C 1
ATOM 1556 O O . THR A 1 198 ? 0.397 -8.296 12.778 1.00 98.69 198 THR A O 1
ATOM 1559 N N . ALA A 1 199 ? 0.496 -8.401 10.532 1.00 98.62 199 ALA A N 1
ATOM 1560 C CA . ALA A 1 199 ? -0.831 -7.844 10.307 1.00 98.62 199 ALA A CA 1
ATOM 1561 C C . ALA A 1 199 ? -1.932 -8.693 10.969 1.00 98.62 199 ALA A C 1
ATOM 1563 O O . ALA A 1 199 ? -2.784 -8.173 11.688 1.00 98.62 199 ALA A O 1
ATOM 1564 N N . SER A 1 200 ? -1.875 -10.021 10.818 1.00 98.50 200 SER A N 1
ATOM 1565 C CA . SER A 1 200 ? -2.854 -10.923 11.442 1.00 98.50 200 SER A CA 1
ATOM 1566 C C . SER A 1 200 ? -2.864 -10.821 12.970 1.00 98.50 200 SER A C 1
ATOM 1568 O O . SER A 1 200 ? -3.934 -10.798 13.580 1.00 98.50 200 SER A O 1
ATOM 1570 N N . ARG A 1 201 ? -1.686 -10.730 13.600 1.00 98.44 201 ARG A N 1
ATOM 1571 C CA . ARG A 1 201 ? -1.563 -10.580 15.058 1.00 98.44 201 ARG A CA 1
ATOM 1572 C C . ARG A 1 201 ? -2.054 -9.217 15.532 1.00 98.44 201 ARG A C 1
ATOM 1574 O O . ARG A 1 201 ? -2.829 -9.174 16.479 1.00 98.44 201 ARG A O 1
ATOM 1581 N N . ALA A 1 202 ? -1.662 -8.137 14.856 1.00 98.12 202 ALA A N 1
ATOM 1582 C CA . ALA A 1 202 ? -2.063 -6.777 15.216 1.00 98.12 202 ALA A CA 1
ATOM 1583 C C . ALA A 1 202 ? -3.585 -6.563 15.139 1.00 98.12 202 ALA A C 1
ATOM 1585 O O . ALA A 1 202 ? -4.137 -5.801 15.922 1.00 98.12 202 ALA A O 1
ATOM 1586 N N . TRP A 1 203 ? -4.281 -7.261 14.237 1.00 98.12 203 TRP A N 1
ATOM 1587 C CA . TRP A 1 203 ? -5.744 -7.202 14.164 1.00 98.12 203 TRP A CA 1
ATOM 1588 C C . TRP A 1 203 ? -6.435 -7.947 15.314 1.00 98.12 203 TRP A C 1
ATOM 1590 O O . TRP A 1 203 ? -7.490 -7.532 15.799 1.00 98.12 203 TRP A O 1
ATOM 1600 N N . LYS A 1 204 ? -5.845 -9.065 15.753 1.00 94.75 204 LYS A N 1
ATOM 1601 C CA . LYS A 1 204 ? -6.390 -9.921 16.818 1.00 94.75 204 LYS A CA 1
ATOM 1602 C C . LYS A 1 204 ? -6.124 -9.391 18.229 1.00 94.75 204 LYS A C 1
ATOM 1604 O O . LYS A 1 204 ? -6.899 -9.728 19.115 1.00 94.75 204 LYS A O 1
ATOM 1609 N N . ALA A 1 205 ? -5.058 -8.612 18.416 1.00 85.69 205 ALA A N 1
ATOM 1610 C CA . ALA A 1 205 ? -4.710 -7.950 19.677 1.00 85.69 205 ALA A CA 1
ATOM 1611 C C . ALA A 1 205 ? -5.742 -6.880 20.037 1.00 85.69 205 ALA A C 1
ATOM 1613 O O . ALA A 1 205 ? -6.312 -6.940 21.141 1.00 85.69 205 ALA A O 1
#

Organism: Ficus carica (NCBI:txid3494)

Sequence (205 aa):
MASDPISRKAFIDSSIAIARSYNFHGLDLDWEFPSSTTDMANLGHLFTEWRAAIVEPPSPLYNPTSKISGDSGIMAWIQAGLAADKILFGFPYYGFAWSLVDPDDHGIFAPANGTPIAITVGALGYNQIRKIIKRSSAKTVFNCTIVTDYCYFRNNVWIAYDDTKSISAKVSYAKAKGLRGYFAWNVAFDFKWVLSQTASRAWKA